Protein AF-A0A7G8XDL1-F1 (afdb_monomer)

Foldseek 3Di:
DDDDPPPPQFFDAAEEQEAPQAVSNVVSQLLLVLLPDHPRSHHYDHDFLQVQLVCQQVVVHFKYKDWADQPAPSQQVSCVRNVFKDWAAGDPSSQVSDVVVFVKHWDWAQQVSDPPRPGIGIFIWFFKFKKFFLAQQALQNLLVLLVCLAVVLVVQPQPLSVCSHLVAWCGLCPQFAAANNLCVNNVVVVDDDPHHHAHHNHDPVPHAAEFEEEFEAPSHSGQSRVQSSQVSCVVRPPSHHYDYDYDSAARGQLLCSQVVNHGMGIHGSGVNNCLQVCHDVRPVNHRRRMGTSTTRGMIIIIMMGGVVSVDRHSNVSD

Secondary structure (DSSP, 8-state):
---------S---EEE---TTSHHHHHHHHHHHHTT--TTSSEEE---HHHHHHHHHHTS-SEEEEEE-SS-HHHHHHHHHHS-EEEPPPPHHHHHHHHHHSS-EEEEE-GGGSTT-SS-EEEEEEEEEEEEETTT--HHHHHHHHHHHHHSGGG--SGGGGG--TTTTTTT-TTSPBPHHHHHHHHHTT----SPBPPP---GGG--SEEEEE---TTSSHHHHHHHHHHHHHHHSTT-EEEEE--S-HHHHHHHHHTTS-SEEEEEHHHHHHHHHT-GGGTT----SEEEEEEEEEEEEEEEEEGGG---SGGGG-

Mean predicted aligned error: 4.28 Å

Solvent-accessible surface area (backbone atoms only — not comparable to full-atom values): 16433 Å² total; per-residue (Å²): 135,81,82,78,77,78,78,87,80,64,38,86,51,27,32,26,28,22,23,94,44,18,57,34,30,57,52,38,50,55,54,39,41,57,62,71,43,57,97,63,42,43,42,81,35,61,36,42,47,36,59,34,34,53,27,41,64,75,64,71,21,54,36,36,42,42,67,32,41,80,72,41,70,36,60,53,50,39,32,72,72,61,72,41,59,39,79,45,51,54,52,71,70,36,46,55,50,45,43,74,75,51,82,39,40,82,40,72,47,58,29,85,64,43,94,80,46,90,55,65,34,41,32,41,29,46,30,30,26,36,33,32,14,20,63,66,45,19,51,69,56,34,20,53,52,38,44,45,46,45,78,47,18,87,76,38,85,46,80,52,31,78,45,20,34,80,92,38,32,66,50,61,41,82,93,36,36,27,28,56,14,16,48,51,45,42,44,75,73,70,46,88,78,85,56,54,68,45,78,66,73,26,47,76,93,70,57,71,45,78,44,36,30,31,18,13,29,78,37,39,52,42,28,60,43,43,40,45,50,28,52,50,42,51,73,71,41,89,72,46,40,52,46,62,41,76,40,49,14,30,53,42,24,49,51,33,26,55,72,70,76,32,37,30,19,36,25,45,30,60,63,53,43,28,24,56,70,26,35,81,100,15,58,94,54,52,28,83,44,54,16,41,43,34,25,40,35,68,27,31,55,46,34,41,34,40,60,90,74,67,70,76,40,75,73,66,70,113

Sequence (318 aa):
MVLVLSACGGGSENIAIGPAASETNNVAKLILQAYGLEDGDYKAYQEGFGDAADGVQDGNIDVSIGILGLPAASIESLQASAGDVKMLGLSDKAIEHIEKNSGYRRLTIPKETYDFLTEDIETVTAYAILMGSTDTIDEELGYEIAKSMIENASENTHAQAQQMTLENALRGAEGLLIHPGAKRYYEEQGLTVENEVAELTADATKRKKEFILGTGSQGGTYYPLGGEMANLWNKYIDGMNVTNTETGASVENLSTIRDGHMDLGMSVHVPALQALNGEAEFEGHEVKNAAFIGHIYPEVIQIVTREKTKIKSLGDLK

Structure (mmCIF, N/CA/C/O backbone):
data_AF-A0A7G8XDL1-F1
#
_entry.id   AF-A0A7G8XDL1-F1
#
loop_
_atom_site.group_PDB
_atom_site.id
_atom_site.type_symbol
_atom_site.label_atom_id
_atom_site.label_alt_id
_atom_site.label_comp_id
_atom_site.label_asym_id
_atom_site.label_entity_id
_atom_site.label_seq_id
_atom_site.pdbx_PDB_ins_code
_atom_site.Cartn_x
_atom_site.Cartn_y
_atom_site.Cartn_z
_atom_site.occupancy
_atom_site.B_iso_or_equiv
_atom_site.auth_seq_id
_atom_site.auth_comp_id
_atom_site.auth_asym_id
_atom_site.auth_atom_id
_atom_site.pdbx_PDB_model_num
ATOM 1 N N . MET A 1 1 ? -54.812 -8.023 20.198 1.00 41.31 1 MET A N 1
ATOM 2 C CA . MET A 1 1 ? -54.094 -7.020 19.390 1.00 41.31 1 MET A CA 1
ATOM 3 C C . MET A 1 1 ? -52.632 -7.150 19.769 1.00 41.31 1 MET A C 1
ATOM 5 O O . MET A 1 1 ? -52.236 -6.694 20.831 1.00 41.31 1 MET A O 1
ATOM 9 N N . VAL A 1 2 ? -51.910 -7.973 19.011 1.00 33.53 2 VAL A N 1
ATOM 10 C CA . VAL A 1 2 ? -50.512 -8.326 19.280 1.00 33.53 2 VAL A CA 1
ATOM 11 C C . VAL A 1 2 ? -49.655 -7.159 18.805 1.00 33.53 2 VAL A C 1
ATOM 13 O O . VAL A 1 2 ? -49.772 -6.753 17.650 1.00 33.53 2 VAL A O 1
ATOM 16 N N . LEU A 1 3 ? -48.855 -6.596 19.714 1.00 35.66 3 LEU A N 1
ATOM 17 C CA . LEU A 1 3 ? -47.781 -5.670 19.376 1.00 35.66 3 LEU A CA 1
ATOM 18 C C . LEU A 1 3 ? -46.804 -6.412 18.462 1.00 35.66 3 LEU A C 1
ATOM 20 O O . LEU A 1 3 ? -46.151 -7.363 18.890 1.00 35.66 3 LEU A O 1
ATOM 24 N N . VAL A 1 4 ? -46.713 -5.977 17.211 1.00 35.09 4 VAL A N 1
ATOM 25 C CA . VAL A 1 4 ? -45.588 -6.322 16.347 1.00 35.09 4 VAL A CA 1
ATOM 26 C C . VAL A 1 4 ? -44.433 -5.436 16.802 1.00 35.09 4 VAL A C 1
ATOM 28 O O . VAL A 1 4 ? -44.413 -4.238 16.530 1.00 35.09 4 VAL A O 1
ATOM 31 N N . LEU A 1 5 ? -43.513 -6.019 17.570 1.00 40.16 5 LEU A N 1
ATOM 32 C CA . LEU A 1 5 ? -42.163 -5.492 17.722 1.00 40.16 5 LEU A CA 1
ATOM 33 C C . LEU A 1 5 ? -41.515 -5.564 16.338 1.00 40.16 5 LEU A C 1
ATOM 35 O O . LEU A 1 5 ? -41.177 -6.648 15.867 1.00 40.16 5 LEU A O 1
ATOM 39 N N . SER A 1 6 ? -41.397 -4.416 15.670 1.00 41.38 6 SER A N 1
ATOM 40 C CA . SER A 1 6 ? -40.448 -4.262 14.571 1.00 41.38 6 SER A CA 1
ATOM 41 C C . SER A 1 6 ? -39.064 -4.591 15.114 1.00 41.38 6 SER A C 1
ATOM 43 O O . SER A 1 6 ? -38.555 -3.894 15.989 1.00 41.38 6 SER A O 1
ATOM 45 N N . ALA A 1 7 ? -38.477 -5.672 14.612 1.00 37.59 7 ALA A N 1
ATOM 46 C CA . ALA A 1 7 ? -37.055 -5.916 14.734 1.00 37.59 7 ALA A CA 1
ATOM 47 C C . ALA A 1 7 ? -36.324 -4.788 13.987 1.00 37.59 7 ALA A C 1
ATOM 49 O O . ALA A 1 7 ? -36.430 -4.683 12.766 1.00 37.59 7 ALA A O 1
ATOM 50 N N . CYS A 1 8 ? -35.628 -3.920 14.723 1.00 39.19 8 CYS A N 1
ATOM 51 C CA . CYS A 1 8 ? -34.583 -3.069 14.167 1.00 39.19 8 CYS A CA 1
ATOM 52 C C . CYS A 1 8 ? -33.378 -3.971 13.877 1.00 39.19 8 CYS A C 1
ATOM 54 O O . CYS A 1 8 ? -32.569 -4.213 14.764 1.00 39.19 8 CYS A O 1
ATOM 56 N N . GLY A 1 9 ? -33.321 -4.534 12.673 1.00 36.69 9 GLY A N 1
ATOM 57 C CA . GLY A 1 9 ? -32.103 -5.099 12.101 1.00 36.69 9 GLY A CA 1
ATOM 58 C C . GLY A 1 9 ? -31.567 -4.104 11.079 1.00 36.69 9 GLY A C 1
ATOM 59 O O . GLY A 1 9 ? -32.230 -3.850 10.076 1.00 36.69 9 GLY A O 1
ATOM 60 N N . GLY A 1 10 ? -30.434 -3.487 11.387 1.00 39.59 10 GLY A N 1
ATOM 61 C CA . GLY A 1 10 ? -29.725 -2.522 10.551 1.00 39.59 10 GLY A CA 1
ATOM 62 C C . GLY A 1 10 ? -28.716 -1.816 11.443 1.00 39.59 10 GLY A C 1
ATOM 63 O O . GLY A 1 10 ? -29.133 -1.015 12.282 1.00 39.59 10 GLY A O 1
ATOM 64 N N . GLY A 1 11 ? -27.438 -2.188 11.352 1.00 54.56 11 GLY A N 1
ATOM 65 C CA . GLY A 1 11 ? -26.441 -1.725 12.317 1.00 54.56 11 GLY A CA 1
ATOM 66 C C . GLY A 1 11 ? -26.263 -0.217 12.301 1.00 54.56 11 GLY A C 1
ATOM 67 O O . GLY A 1 11 ? -26.414 0.467 11.280 1.00 54.56 11 GLY A O 1
ATOM 68 N N . SER A 1 12 ? -26.031 0.313 13.495 1.00 74.88 12 SER A N 1
ATOM 69 C CA . SER A 1 12 ? -25.987 1.746 13.764 1.00 74.88 12 SER A CA 1
ATOM 70 C C . SER A 1 12 ? -24.655 2.375 13.388 1.00 74.88 12 SER A C 1
ATOM 72 O O . SER A 1 12 ? -24.623 3.581 13.129 1.00 74.88 12 SER A O 1
ATOM 74 N N . GLU A 1 13 ? -23.593 1.577 13.376 1.00 92.94 13 GLU A N 1
ATOM 75 C CA . GLU A 1 13 ? -22.214 2.030 13.427 1.00 92.94 13 GLU A CA 1
ATOM 76 C C . GLU A 1 13 ? -21.717 2.450 12.045 1.00 92.94 13 GLU A C 1
ATOM 78 O O . GLU A 1 13 ? -21.930 1.782 11.028 1.00 92.94 13 GLU A O 1
ATOM 83 N N . ASN A 1 14 ? -21.036 3.588 12.029 1.00 96.94 14 ASN A N 1
ATOM 84 C CA . ASN A 1 14 ? -20.381 4.148 10.864 1.00 96.94 14 ASN A CA 1
ATOM 85 C C . ASN A 1 14 ? -18.952 3.600 10.804 1.00 96.94 14 ASN A C 1
ATOM 87 O O . ASN A 1 14 ? -18.137 3.901 11.677 1.00 96.94 14 ASN A O 1
ATOM 91 N N . ILE A 1 15 ? -18.636 2.792 9.793 1.00 98.00 15 ILE A N 1
ATOM 92 C CA . ILE A 1 15 ? -17.335 2.124 9.679 1.00 98.00 15 ILE A CA 1
ATOM 93 C C . ILE A 1 15 ? -16.630 2.578 8.408 1.00 98.00 15 ILE A C 1
ATOM 95 O O . ILE A 1 15 ? -17.130 2.350 7.306 1.00 98.00 15 ILE A O 1
ATOM 99 N N . ALA A 1 16 ? -15.449 3.177 8.555 1.00 98.06 16 ALA A N 1
ATOM 100 C CA . ALA A 1 16 ? -14.555 3.416 7.432 1.00 98.06 16 ALA A CA 1
ATOM 101 C C . ALA A 1 16 ? -13.830 2.119 7.067 1.00 98.06 16 ALA A C 1
ATOM 103 O O . ALA A 1 16 ? -13.073 1.572 7.870 1.00 98.06 16 ALA A O 1
ATOM 104 N N . ILE A 1 17 ? -14.088 1.634 5.854 1.00 97.19 17 ILE A N 1
ATOM 105 C CA . ILE A 1 17 ? -13.540 0.380 5.321 1.00 97.19 17 ILE A CA 1
ATOM 106 C C . ILE A 1 17 ? -12.502 0.618 4.217 1.00 97.19 17 ILE A C 1
ATOM 108 O O . ILE A 1 17 ? -11.979 -0.332 3.658 1.00 97.19 17 ILE A O 1
ATOM 112 N N . GLY A 1 18 ? -12.193 1.874 3.894 1.00 95.56 18 GLY A N 1
ATOM 113 C CA . GLY A 1 18 ? -11.252 2.242 2.836 1.00 95.56 18 GLY A CA 1
ATOM 114 C C . GLY A 1 18 ? -11.886 2.382 1.440 1.00 95.56 18 GLY A C 1
ATOM 115 O O . GLY A 1 18 ? -13.027 1.950 1.227 1.00 95.56 18 GLY A O 1
ATOM 116 N N . PRO A 1 19 ? -11.164 2.985 0.472 1.00 94.06 19 PRO A N 1
ATOM 117 C CA . PRO A 1 19 ? -11.697 3.319 -0.854 1.00 94.06 19 PRO A CA 1
ATOM 118 C C . PRO A 1 19 ? -12.229 2.109 -1.637 1.00 94.06 19 PRO A C 1
ATOM 120 O O . PRO A 1 19 ? -11.732 0.998 -1.469 1.00 94.06 19 PRO A O 1
ATOM 123 N N . ALA A 1 20 ? -13.197 2.329 -2.535 1.00 88.38 20 ALA A N 1
ATOM 124 C CA . ALA A 1 20 ? -13.917 1.282 -3.280 1.00 88.38 20 ALA A CA 1
ATOM 125 C C . ALA A 1 20 ? -13.028 0.303 -4.077 1.00 88.38 20 ALA A C 1
ATOM 127 O O . ALA A 1 20 ? -13.415 -0.843 -4.264 1.00 88.38 20 ALA A O 1
ATOM 128 N N . ALA A 1 21 ? -11.851 0.747 -4.526 1.00 86.12 21 ALA A N 1
ATOM 129 C CA . ALA A 1 21 ? -10.876 -0.032 -5.293 1.00 86.12 21 ALA A CA 1
ATOM 130 C C . ALA A 1 21 ? -9.545 -0.135 -4.526 1.00 86.12 21 ALA A C 1
ATOM 132 O O . ALA A 1 21 ? -8.475 0.219 -5.027 1.00 86.12 21 ALA A O 1
ATOM 133 N N . SER A 1 22 ? -9.618 -0.580 -3.273 1.00 90.62 22 SER A N 1
ATOM 134 C CA . SER A 1 22 ? -8.462 -0.711 -2.389 1.00 90.62 22 SER A CA 1
ATOM 135 C C . SER A 1 22 ? -8.446 -2.069 -1.704 1.00 90.62 22 SER A C 1
ATOM 137 O O . SER A 1 22 ? -9.491 -2.642 -1.400 1.00 90.62 22 SER A O 1
ATOM 139 N N . GLU A 1 23 ? -7.248 -2.547 -1.376 1.00 92.56 23 GLU A N 1
ATOM 140 C CA . GLU A 1 23 ? -7.119 -3.763 -0.572 1.00 92.56 23 GLU A CA 1
ATOM 141 C C . GLU A 1 23 ? -7.653 -3.571 0.852 1.00 92.56 23 GLU A C 1
ATOM 143 O O . GLU A 1 23 ? -8.180 -4.510 1.440 1.00 92.56 23 GLU A O 1
ATOM 148 N N . THR A 1 24 ? -7.608 -2.342 1.383 1.00 94.44 24 THR A N 1
ATOM 149 C CA . THR A 1 24 ? -8.253 -1.989 2.655 1.00 94.44 24 THR A CA 1
ATOM 150 C C . THR A 1 24 ? -9.728 -2.388 2.661 1.00 94.44 24 THR A C 1
ATOM 152 O O . THR A 1 24 ? -10.190 -2.977 3.633 1.00 94.44 24 THR A O 1
ATOM 155 N N . ASN A 1 25 ? -10.449 -2.131 1.565 1.00 94.88 25 ASN A N 1
ATOM 156 C CA . ASN A 1 25 ? -11.867 -2.469 1.436 1.00 94.88 25 ASN A CA 1
ATOM 157 C C . ASN A 1 25 ? -12.104 -3.976 1.500 1.00 94.88 25 ASN A C 1
ATOM 159 O O . ASN A 1 25 ? -12.956 -4.442 2.261 1.00 94.88 25 ASN A O 1
ATOM 163 N N . ASN A 1 26 ? -11.301 -4.730 0.751 1.00 92.81 26 ASN A N 1
ATOM 164 C CA . ASN A 1 26 ? -11.385 -6.184 0.682 1.00 92.81 26 ASN A CA 1
ATOM 165 C C . ASN A 1 26 ? -11.107 -6.821 2.048 1.00 92.81 26 ASN A C 1
ATOM 167 O O . ASN A 1 26 ? -11.915 -7.604 2.557 1.00 92.81 26 ASN A O 1
ATOM 171 N N . VAL A 1 27 ? -9.996 -6.441 2.683 1.00 94.44 27 VAL A N 1
ATOM 172 C CA . VAL A 1 27 ? -9.597 -7.007 3.974 1.00 94.44 27 VAL A CA 1
ATOM 173 C C . VAL A 1 27 ? -10.506 -6.543 5.115 1.00 94.44 27 VAL A C 1
ATOM 175 O O . VAL A 1 27 ? -10.807 -7.339 6.002 1.00 94.44 27 VAL A O 1
ATOM 178 N N . ALA A 1 28 ? -11.021 -5.307 5.090 1.00 96.38 28 ALA A N 1
ATOM 179 C CA . ALA A 1 28 ? -11.981 -4.829 6.084 1.00 96.38 28 ALA A CA 1
ATOM 180 C C . ALA A 1 28 ? -13.271 -5.659 6.062 1.00 96.38 28 ALA A C 1
ATOM 182 O O . ALA A 1 28 ? -13.741 -6.078 7.119 1.00 96.38 28 ALA A O 1
ATOM 183 N N . LYS A 1 29 ? -13.803 -5.972 4.874 1.00 94.88 29 LYS A N 1
ATOM 184 C CA . LYS A 1 29 ? -14.964 -6.865 4.732 1.00 94.88 29 LYS A CA 1
ATOM 185 C C . LYS A 1 29 ? -14.669 -8.268 5.256 1.00 94.88 29 LYS A C 1
ATOM 187 O O . LYS A 1 29 ? -15.471 -8.802 6.016 1.00 94.88 29 LYS A O 1
ATOM 192 N N . LEU A 1 30 ? -13.509 -8.844 4.927 1.00 94.62 30 LEU A N 1
ATOM 193 C CA . LEU A 1 30 ? -13.101 -10.160 5.439 1.00 94.62 30 LEU A CA 1
ATOM 194 C C . LEU A 1 30 ? -12.988 -10.173 6.974 1.00 94.62 30 LEU A C 1
ATOM 196 O O . LEU A 1 30 ? -13.434 -11.116 7.631 1.00 94.62 30 LEU A O 1
ATOM 200 N N . ILE A 1 31 ? -12.426 -9.112 7.560 1.00 96.75 31 ILE A N 1
ATOM 201 C CA . ILE A 1 31 ? -12.341 -8.934 9.012 1.00 96.75 31 ILE A CA 1
ATOM 202 C C . ILE A 1 31 ? -13.747 -8.874 9.619 1.00 96.75 31 ILE A C 1
ATOM 204 O O . ILE A 1 31 ? -14.038 -9.622 10.550 1.00 96.75 31 ILE A O 1
ATOM 208 N N . LEU A 1 32 ? -14.636 -8.031 9.094 1.00 96.25 32 LEU A N 1
ATOM 209 C CA . LEU A 1 32 ? -16.003 -7.874 9.604 1.00 96.25 32 LEU A CA 1
ATOM 210 C C . LEU A 1 32 ? -16.810 -9.181 9.481 1.00 96.25 32 LEU A C 1
ATOM 212 O O . LEU A 1 32 ? -17.462 -9.596 10.444 1.00 96.25 32 LEU A O 1
ATOM 216 N N . GLN A 1 33 ? -16.660 -9.911 8.373 1.00 94.25 33 GLN A N 1
ATOM 217 C CA . GLN A 1 33 ? -17.238 -11.247 8.181 1.00 94.25 33 GLN A CA 1
ATOM 218 C C . GLN A 1 33 ? -16.727 -12.265 9.206 1.00 94.25 33 GLN A C 1
ATOM 220 O O . GLN A 1 33 ? -17.506 -13.082 9.703 1.00 94.25 33 GLN A O 1
ATOM 225 N N . ALA A 1 34 ? -15.453 -12.199 9.606 1.00 94.88 34 ALA A N 1
ATOM 226 C CA . ALA A 1 34 ? -14.912 -13.057 10.664 1.00 94.88 34 ALA A CA 1
ATOM 227 C C . ALA A 1 34 ? -15.585 -12.805 12.030 1.00 94.88 34 ALA A C 1
ATOM 229 O O . ALA A 1 34 ? -15.691 -13.717 12.860 1.00 94.88 34 ALA A O 1
ATOM 230 N N . TYR A 1 35 ? -16.100 -11.590 12.241 1.00 95.31 35 TYR A N 1
ATOM 231 C CA . TYR A 1 35 ? -16.951 -11.232 13.376 1.00 95.31 35 TYR A CA 1
ATOM 232 C C . TYR A 1 35 ? -18.438 -11.476 13.119 1.00 95.31 35 TYR A C 1
ATOM 234 O O . TYR A 1 35 ? -19.222 -11.390 14.060 1.00 95.31 35 TYR A O 1
ATOM 242 N N . GLY A 1 36 ? -18.817 -11.911 11.916 1.00 93.38 36 GLY A N 1
ATOM 243 C CA . GLY A 1 36 ? -20.169 -12.255 11.486 1.00 93.38 36 GLY A CA 1
ATOM 244 C C . GLY A 1 36 ? -21.039 -11.043 11.179 1.00 93.38 36 GLY A C 1
ATOM 245 O O . GLY A 1 36 ? -22.210 -11.072 11.545 1.00 93.38 36 GLY A O 1
ATOM 246 N N . LEU A 1 37 ? -20.434 -10.006 10.602 1.00 93.81 37 LEU A N 1
ATOM 247 C CA . LEU A 1 37 ? -21.095 -8.842 10.019 1.00 93.81 37 LEU A CA 1
ATOM 248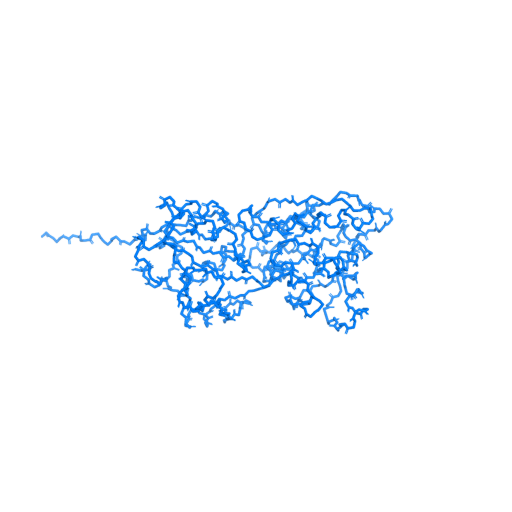 C C . LEU A 1 37 ? -20.971 -8.936 8.498 1.00 93.81 37 LEU A C 1
ATOM 250 O O . LEU A 1 37 ? -19.883 -9.200 7.981 1.00 93.81 37 LEU A O 1
ATOM 254 N N . GLU A 1 38 ? -22.073 -8.721 7.796 1.00 91.38 38 GLU A N 1
ATOM 255 C CA . GLU A 1 38 ? -22.141 -8.698 6.337 1.00 91.38 38 GLU A CA 1
ATOM 256 C C . GLU A 1 38 ? -22.443 -7.281 5.821 1.00 91.38 38 GLU A C 1
ATOM 258 O O . GLU A 1 38 ? -22.743 -6.355 6.582 1.00 91.38 38 GLU A O 1
ATOM 263 N N . ASP A 1 39 ? -22.363 -7.095 4.503 1.00 88.06 39 ASP A N 1
ATOM 264 C CA . ASP A 1 39 ? -22.762 -5.837 3.874 1.00 88.06 39 ASP A CA 1
ATOM 265 C C . ASP A 1 39 ? -24.233 -5.525 4.212 1.00 88.06 39 ASP A C 1
ATOM 267 O O . ASP A 1 39 ? -25.141 -6.312 3.943 1.00 88.06 39 ASP A O 1
ATOM 271 N N . GLY A 1 40 ? -24.472 -4.347 4.793 1.00 89.75 40 GLY A N 1
ATOM 272 C CA . GLY A 1 40 ? -25.791 -3.918 5.275 1.00 89.75 40 GLY A CA 1
ATOM 273 C C . GLY A 1 40 ? -25.988 -4.047 6.788 1.00 89.75 40 GLY A C 1
ATOM 274 O O . GLY A 1 40 ? -26.883 -3.391 7.326 1.00 89.75 40 GLY A O 1
ATOM 275 N N . ASP A 1 41 ? -25.119 -4.785 7.487 1.00 92.69 41 ASP A N 1
ATOM 276 C CA . ASP A 1 41 ? -25.098 -4.829 8.955 1.00 92.69 41 ASP A CA 1
ATOM 277 C C . ASP A 1 41 ? -24.413 -3.605 9.576 1.00 92.69 41 ASP A C 1
ATOM 279 O O . ASP A 1 41 ? -24.404 -3.473 10.788 1.00 92.69 41 ASP A O 1
ATOM 283 N N . TYR A 1 42 ? -23.844 -2.703 8.777 1.00 94.19 42 TYR A N 1
ATOM 284 C CA . TYR A 1 42 ? -23.205 -1.460 9.217 1.00 94.19 42 TYR A CA 1
ATOM 285 C C . TYR A 1 42 ? -23.280 -0.404 8.107 1.00 94.19 42 TYR A C 1
ATOM 287 O O . TYR A 1 42 ? -23.556 -0.712 6.942 1.00 94.19 42 TYR A O 1
ATOM 295 N N . LYS A 1 43 ? -23.011 0.862 8.444 1.00 96.00 43 LYS A N 1
ATOM 296 C CA . LYS A 1 43 ? -22.892 1.937 7.450 1.00 96.00 43 LYS A CA 1
ATOM 297 C C . LYS A 1 43 ? -21.449 2.032 6.980 1.00 96.00 43 LYS A C 1
ATOM 299 O O . LYS A 1 43 ? -20.585 2.514 7.709 1.00 96.00 43 LYS A O 1
ATOM 304 N N . ALA A 1 44 ? -21.195 1.561 5.766 1.00 96.44 44 ALA A N 1
ATOM 305 C CA . ALA A 1 44 ? -19.871 1.589 5.163 1.00 96.44 44 ALA A CA 1
ATOM 306 C C . ALA A 1 44 ? -19.507 2.990 4.644 1.00 96.44 44 ALA A C 1
ATOM 308 O O . ALA A 1 44 ? -20.254 3.583 3.866 1.00 96.44 44 ALA A O 1
ATOM 309 N N . TYR A 1 45 ? -18.324 3.468 5.025 1.00 97.19 45 TYR A N 1
ATOM 310 C CA . TYR A 1 45 ? -17.681 4.678 4.519 1.00 97.19 45 TYR A CA 1
ATOM 311 C C . TYR A 1 45 ? -16.422 4.278 3.743 1.00 97.19 45 TYR A C 1
ATOM 313 O O . TYR A 1 45 ? -15.574 3.540 4.250 1.00 97.19 45 TYR A O 1
ATOM 321 N N . GLN A 1 46 ? -16.309 4.730 2.496 1.00 96.12 46 GLN A N 1
ATOM 322 C CA . GLN A 1 46 ? -15.230 4.346 1.580 1.00 96.12 46 GLN A CA 1
ATOM 323 C C . GLN A 1 46 ? -14.228 5.488 1.420 1.00 96.12 46 GLN A C 1
ATOM 325 O O . GLN A 1 46 ? -14.054 6.036 0.336 1.00 96.12 46 GLN A O 1
ATOM 330 N N . GLU A 1 47 ? -13.609 5.856 2.534 1.00 93.44 47 GLU A N 1
ATOM 331 C CA . GLU A 1 47 ? -12.780 7.055 2.655 1.00 93.44 47 GLU A CA 1
ATOM 332 C C . GLU A 1 47 ? -11.286 6.723 2.609 1.00 93.44 47 GLU A C 1
ATOM 334 O O . GLU A 1 47 ? -10.866 5.623 2.985 1.00 93.44 47 GLU A O 1
ATOM 339 N N . GLY A 1 48 ? -10.469 7.692 2.190 1.00 94.56 48 GLY A N 1
ATOM 340 C CA . GLY A 1 48 ? -9.021 7.644 2.389 1.00 94.56 48 GLY A CA 1
ATOM 341 C C . GLY A 1 48 ? -8.652 7.743 3.874 1.00 94.56 48 GLY A C 1
ATOM 342 O O . GLY A 1 48 ? -9.462 8.131 4.712 1.00 94.56 48 GLY A O 1
ATOM 343 N N . PHE A 1 49 ? -7.410 7.415 4.230 1.00 94.94 49 PHE A N 1
ATOM 344 C CA . PHE A 1 49 ? -7.013 7.325 5.644 1.00 94.94 49 PHE A CA 1
ATOM 345 C C . PHE A 1 49 ? -7.085 8.661 6.398 1.00 94.94 49 PHE A C 1
ATOM 347 O O . PHE A 1 49 ? -7.372 8.664 7.592 1.00 9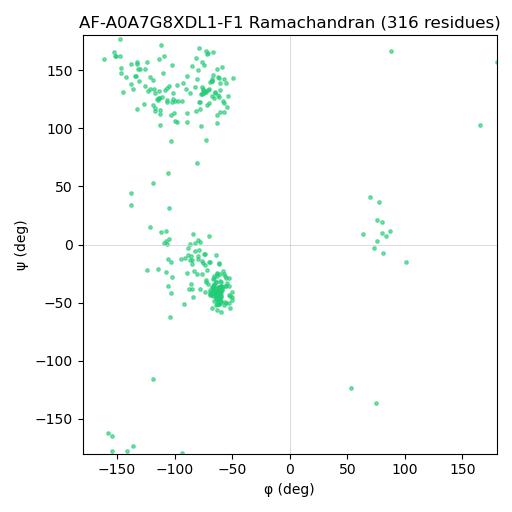4.94 49 PHE A O 1
ATOM 354 N N . GLY A 1 50 ? -6.838 9.781 5.709 1.00 93.88 50 GLY A N 1
ATOM 355 C CA . GLY A 1 50 ? -6.970 11.125 6.284 1.00 93.88 50 GLY A CA 1
ATOM 356 C C . GLY A 1 50 ? -8.426 11.460 6.598 1.00 93.88 50 GLY A C 1
ATOM 357 O O . GLY A 1 50 ? -8.761 11.701 7.753 1.00 93.88 50 GLY A O 1
ATOM 358 N N . ASP A 1 51 ? -9.301 11.351 5.597 1.00 96.31 51 ASP A N 1
ATOM 359 C CA . ASP A 1 51 ? -10.739 11.605 5.745 1.00 96.31 51 ASP A CA 1
ATOM 360 C C . ASP A 1 51 ? -11.391 10.659 6.769 1.00 96.31 51 ASP A C 1
ATOM 362 O O . ASP A 1 51 ? -12.244 11.066 7.560 1.00 96.31 51 ASP A O 1
ATOM 366 N N . ALA A 1 52 ? -10.951 9.396 6.820 1.00 97.50 52 ALA A N 1
ATOM 367 C CA . ALA A 1 52 ? -11.400 8.442 7.828 1.00 97.50 52 ALA A CA 1
ATOM 368 C C . ALA A 1 52 ? -10.974 8.856 9.247 1.00 97.50 52 ALA A C 1
ATOM 370 O O . ALA A 1 52 ? -11.770 8.747 10.181 1.00 97.50 52 ALA A O 1
ATOM 371 N N . ALA A 1 53 ? -9.738 9.338 9.422 1.00 97.12 53 ALA A N 1
ATOM 372 C CA . ALA A 1 53 ? -9.262 9.856 10.702 1.00 97.12 53 ALA A CA 1
ATOM 373 C C . ALA A 1 53 ? -10.055 11.104 11.124 1.00 97.12 53 ALA A C 1
ATOM 375 O O . ALA A 1 53 ? -10.536 11.156 12.256 1.00 97.12 53 ALA A O 1
ATOM 376 N N . ASP A 1 54 ? -10.293 12.050 10.215 1.00 97.25 54 ASP A N 1
ATOM 377 C CA . ASP A 1 54 ? -11.117 13.235 10.482 1.00 97.25 54 ASP A CA 1
ATOM 378 C C . ASP A 1 54 ? -12.557 12.848 10.855 1.00 97.25 54 ASP A C 1
ATOM 380 O O . ASP A 1 54 ? -13.121 13.344 11.833 1.00 97.25 54 ASP A O 1
ATOM 384 N N . GLY A 1 55 ? -13.142 11.871 10.158 1.00 98.00 55 GLY A N 1
ATOM 385 C CA . GLY A 1 55 ? -14.459 11.339 10.494 1.00 98.00 55 GLY A CA 1
ATO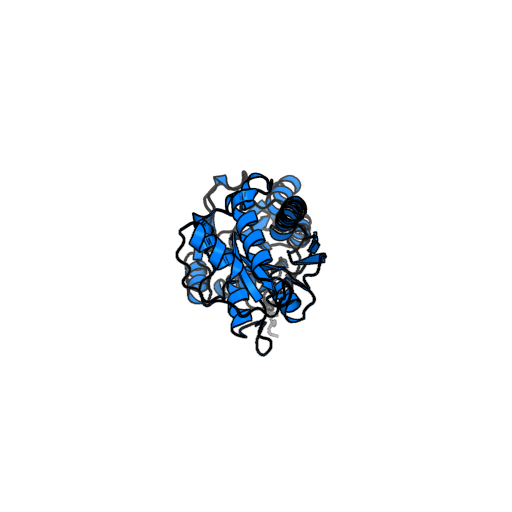M 386 C C . GLY A 1 55 ? -14.518 10.709 11.889 1.00 98.00 55 GLY A C 1
ATOM 387 O O . GLY A 1 55 ? -15.498 10.916 12.613 1.00 98.00 55 GLY A O 1
ATOM 388 N N . VAL A 1 56 ? -13.473 9.980 12.302 1.00 98.00 56 VAL A N 1
ATOM 389 C CA . VAL A 1 56 ? -13.363 9.427 13.664 1.00 98.00 56 VAL A CA 1
ATOM 390 C C . VAL A 1 56 ? -13.215 10.544 14.694 1.00 98.00 56 VAL A C 1
ATOM 392 O O . VAL A 1 56 ? -13.886 10.532 15.734 1.00 98.00 56 VAL A O 1
ATOM 395 N N . GLN A 1 57 ? -12.377 11.541 14.407 1.00 97.56 57 GLN A N 1
ATOM 396 C CA . GLN A 1 57 ? -12.196 12.717 15.252 1.00 97.56 57 GLN A CA 1
ATOM 397 C C . GLN A 1 57 ? -13.539 13.409 15.507 1.00 97.56 57 GLN A C 1
ATOM 399 O O . GLN A 1 57 ? -13.918 13.619 16.665 1.00 97.56 57 GLN A O 1
ATOM 404 N N . ASP A 1 58 ? -14.300 13.672 14.450 1.00 96.69 58 ASP A N 1
ATOM 405 C CA . ASP A 1 58 ? -15.563 14.404 14.515 1.00 96.69 58 ASP A CA 1
ATOM 406 C C . ASP A 1 58 ? -16.715 13.555 15.080 1.00 96.69 58 ASP A C 1
ATOM 408 O O . ASP A 1 58 ? -17.716 14.086 15.564 1.00 96.69 58 ASP A O 1
ATOM 412 N N . GLY A 1 59 ? -16.551 12.229 15.129 1.00 95.38 59 GLY A N 1
ATOM 413 C CA . GLY A 1 59 ? -17.582 11.285 15.568 1.00 95.38 59 GLY A CA 1
ATOM 414 C C . GLY A 1 59 ? -18.623 10.967 14.494 1.00 95.38 59 GLY A C 1
ATOM 415 O O . GLY A 1 59 ? -19.713 10.512 14.829 1.00 95.38 59 GLY A O 1
ATOM 416 N N . ASN A 1 60 ? -18.294 11.218 13.226 1.00 96.81 60 ASN A N 1
ATOM 417 C CA . ASN A 1 60 ? -19.076 10.771 12.074 1.00 96.81 60 ASN A CA 1
ATOM 418 C C . ASN A 1 60 ? -18.740 9.323 11.689 1.00 96.81 60 ASN A C 1
ATOM 420 O O . ASN A 1 60 ? -19.565 8.657 11.074 1.00 96.81 60 ASN A O 1
ATOM 424 N N . ILE A 1 61 ? -17.550 8.844 12.061 1.00 98.25 61 ILE A N 1
ATOM 425 C CA . ILE A 1 61 ? -17.105 7.456 11.928 1.00 98.25 61 ILE A CA 1
ATOM 426 C C . ILE A 1 61 ? -16.843 6.902 13.334 1.00 98.25 61 ILE A C 1
ATOM 428 O O . ILE A 1 61 ? -16.156 7.523 14.144 1.00 98.25 61 ILE A O 1
ATOM 432 N N . ASP A 1 62 ? -17.402 5.733 13.632 1.00 98.00 62 ASP A N 1
ATOM 433 C CA . ASP A 1 62 ? -17.247 5.049 14.916 1.00 98.00 62 ASP A CA 1
ATOM 434 C C . ASP A 1 62 ? -15.997 4.163 14.932 1.00 98.00 62 ASP A C 1
ATOM 436 O O . ASP A 1 62 ? -15.296 4.093 15.945 1.00 98.00 62 ASP A O 1
ATOM 440 N N . VAL A 1 63 ? -15.698 3.501 13.811 1.00 98.38 63 VAL A N 1
ATOM 441 C CA . VAL A 1 63 ? -14.532 2.622 13.643 1.00 98.38 63 VAL A CA 1
ATOM 442 C C . VAL A 1 63 ? -13.876 2.890 12.293 1.00 98.38 63 VAL A C 1
ATOM 444 O O . VAL A 1 63 ? -14.554 2.940 11.272 1.00 98.38 63 VAL A O 1
ATOM 447 N N . SER A 1 64 ? -12.553 3.015 12.275 1.00 98.31 64 SER A N 1
ATOM 448 C CA . SER A 1 64 ? -11.759 3.040 11.047 1.00 98.31 64 SER A CA 1
ATOM 449 C C . SER A 1 64 ? -10.870 1.805 10.981 1.00 98.31 64 SER A C 1
ATOM 451 O O . SER A 1 64 ? -10.142 1.516 11.932 1.00 98.31 64 SER A O 1
ATOM 453 N N . ILE A 1 65 ? -10.960 1.062 9.879 1.00 98.25 65 ILE A N 1
ATOM 454 C CA . ILE A 1 65 ? -10.104 -0.086 9.574 1.00 98.25 65 ILE A CA 1
ATOM 455 C C . ILE A 1 65 ? -9.135 0.347 8.481 1.00 98.25 65 ILE A C 1
ATOM 457 O O . ILE A 1 65 ? -9.559 0.781 7.411 1.00 98.25 65 ILE A O 1
ATOM 461 N N . GLY A 1 66 ? -7.835 0.203 8.734 1.00 95.62 66 GLY A N 1
ATOM 462 C CA . GLY A 1 66 ? -6.816 0.558 7.762 1.00 95.62 66 GLY A CA 1
ATOM 463 C C . GLY A 1 66 ? -5.670 -0.430 7.656 1.00 95.62 66 GLY A C 1
ATOM 464 O O . GLY A 1 66 ? -5.375 -1.151 8.602 1.00 95.62 66 GLY A O 1
ATOM 465 N N . ILE A 1 67 ? -5.017 -0.437 6.495 1.00 95.19 67 ILE A N 1
ATOM 466 C CA . ILE A 1 67 ? -3.766 -1.149 6.239 1.00 95.19 67 ILE A CA 1
ATOM 467 C C . ILE A 1 67 ? -2.658 -0.117 6.017 1.00 95.19 67 ILE A C 1
ATOM 469 O O . ILE A 1 67 ? -2.717 0.685 5.089 1.00 95.19 67 ILE A O 1
ATOM 473 N N . LEU A 1 68 ? -1.708 -0.054 6.946 1.00 95.31 68 LEU A N 1
ATOM 474 C CA . LEU A 1 68 ? -0.780 1.071 7.081 1.00 95.31 68 LEU A CA 1
ATOM 475 C C . LEU A 1 68 ? 0.584 0.589 7.589 1.00 95.31 68 LEU A C 1
ATOM 477 O O . LEU A 1 68 ? 0.699 -0.488 8.177 1.00 95.31 68 LEU A O 1
ATOM 481 N N . GLY A 1 69 ? 1.616 1.413 7.412 1.00 96.69 69 GLY A N 1
ATOM 482 C CA . GLY A 1 69 ? 2.908 1.226 8.072 1.00 96.69 69 GLY A CA 1
ATOM 483 C C . GLY A 1 69 ? 2.847 1.509 9.577 1.00 96.69 69 GLY A C 1
ATOM 484 O O . GLY A 1 69 ? 1.897 2.121 10.070 1.00 96.69 69 GLY A O 1
ATOM 485 N N . LEU A 1 70 ? 3.878 1.074 10.306 1.00 95.94 70 LEU A N 1
ATOM 486 C CA . LEU A 1 70 ? 4.011 1.303 11.749 1.00 95.94 70 LEU A CA 1
ATOM 487 C C . LEU A 1 70 ? 5.213 2.209 12.079 1.00 95.94 70 LEU A C 1
ATOM 489 O O . LEU A 1 70 ? 6.339 1.848 11.721 1.00 95.94 70 LEU A O 1
ATOM 493 N N . PRO A 1 71 ? 5.025 3.335 12.791 1.00 95.81 71 PRO A N 1
ATOM 494 C CA . PRO A 1 71 ? 3.744 3.979 13.100 1.00 95.81 71 PRO A CA 1
ATOM 495 C C . PRO A 1 71 ? 3.120 4.644 11.855 1.00 95.81 71 PRO A C 1
ATOM 497 O O . PRO A 1 71 ? 3.792 4.879 10.846 1.00 95.81 71 PRO A O 1
ATOM 500 N N . ALA A 1 72 ? 1.827 4.958 11.938 1.00 95.75 72 ALA A N 1
ATOM 501 C CA . ALA A 1 72 ? 1.065 5.688 10.933 1.00 95.75 72 ALA A CA 1
ATOM 502 C C . ALA A 1 72 ? 0.772 7.120 11.404 1.00 95.75 72 ALA A C 1
ATOM 504 O O . ALA A 1 72 ? 0.100 7.328 12.417 1.00 95.75 72 ALA A O 1
ATOM 505 N N . ALA A 1 73 ? 1.196 8.107 10.611 1.00 93.81 73 ALA A N 1
ATOM 506 C CA . ALA A 1 73 ? 1.047 9.528 10.938 1.00 93.81 73 ALA A CA 1
ATOM 507 C C . ALA A 1 73 ? -0.417 9.973 11.130 1.00 93.81 73 ALA A C 1
ATOM 509 O O . ALA A 1 73 ? -0.698 10.850 11.947 1.00 93.81 73 ALA A O 1
ATOM 510 N N . SER A 1 74 ? -1.369 9.371 10.406 1.00 95.44 74 SER A N 1
ATOM 511 C CA . SER A 1 74 ? -2.804 9.654 10.564 1.00 95.44 74 SER A CA 1
ATOM 512 C C . SER A 1 74 ? -3.356 9.198 11.916 1.00 95.44 74 SER A C 1
ATOM 514 O O . SER A 1 74 ? -4.170 9.905 12.505 1.00 95.44 74 SER A O 1
ATOM 516 N N . ILE A 1 75 ? -2.875 8.075 12.460 1.00 97.62 75 ILE A N 1
ATOM 517 C CA . ILE A 1 75 ? -3.274 7.590 13.791 1.00 97.62 75 ILE A CA 1
ATOM 518 C C . ILE A 1 75 ? -2.638 8.450 14.889 1.00 97.62 75 ILE A C 1
ATOM 520 O O . ILE A 1 75 ? -3.319 8.816 15.847 1.00 97.62 75 ILE A O 1
ATOM 524 N N . GLU A 1 76 ? -1.369 8.835 14.734 1.00 96.56 76 GLU A N 1
ATOM 525 C CA . GLU A 1 76 ? -0.701 9.763 15.658 1.00 96.56 76 GLU A CA 1
ATOM 526 C C . GLU A 1 76 ? -1.404 11.125 15.693 1.00 96.56 76 GLU A C 1
ATOM 528 O O . GLU A 1 76 ? -1.674 11.658 16.769 1.00 96.56 76 GLU A O 1
ATOM 533 N N . SER A 1 77 ? -1.759 11.661 14.522 1.00 96.00 77 SER A N 1
ATOM 534 C CA . SER A 1 77 ? -2.478 12.934 14.400 1.00 96.00 77 SER A CA 1
ATOM 535 C C . SER A 1 77 ? -3.870 12.849 15.018 1.00 96.00 77 SER A C 1
ATOM 537 O O . SER A 1 77 ? -4.267 13.741 15.769 1.00 96.00 77 SER A O 1
ATOM 539 N N . LEU A 1 78 ? -4.592 11.751 14.773 1.00 97.88 78 LEU A N 1
ATOM 540 C CA . LEU A 1 78 ? -5.885 11.507 15.400 1.00 97.88 78 LEU A CA 1
ATOM 541 C C . LEU A 1 78 ? -5.757 11.466 16.928 1.00 97.88 78 LEU A C 1
ATOM 543 O O . LEU A 1 78 ? -6.552 12.105 17.615 1.00 97.88 78 LEU A O 1
ATOM 547 N N . GLN A 1 79 ? -4.759 10.764 17.475 1.00 98.12 79 GLN A N 1
ATOM 548 C CA . GLN A 1 79 ? -4.547 10.715 18.923 1.00 98.12 79 GLN A CA 1
ATOM 549 C C . GLN A 1 79 ? -4.155 12.079 19.492 1.00 98.12 79 GLN A C 1
ATOM 551 O O . GLN A 1 79 ? -4.662 12.463 20.547 1.00 98.12 79 GLN A O 1
ATOM 556 N N . ALA A 1 80 ? -3.301 12.832 18.801 1.00 97.62 80 ALA A N 1
ATOM 557 C CA . ALA A 1 80 ? -2.908 14.172 19.221 1.00 97.62 80 ALA A CA 1
ATOM 558 C C . ALA A 1 80 ? -4.109 15.133 19.291 1.00 97.62 80 ALA A C 1
ATOM 560 O O . ALA A 1 80 ? -4.178 15.962 20.201 1.00 97.62 80 ALA A O 1
ATOM 561 N N . SER A 1 81 ? -5.064 15.004 18.366 1.00 97.00 81 SER A N 1
ATOM 562 C CA . SER A 1 81 ? -6.254 15.858 18.294 1.00 97.00 81 SER A CA 1
ATOM 563 C C . SER A 1 81 ? -7.398 15.401 19.203 1.00 97.00 81 SER A C 1
ATOM 565 O O . SER A 1 81 ? -8.032 16.222 19.869 1.00 97.00 81 SER A O 1
ATOM 567 N N . ALA A 1 82 ? -7.705 14.101 19.220 1.00 97.12 82 ALA A N 1
ATOM 568 C CA . ALA A 1 82 ? -8.853 13.545 19.934 1.00 97.12 82 ALA A CA 1
ATOM 569 C C . ALA A 1 82 ? -8.549 13.235 21.409 1.00 97.12 82 ALA A C 1
ATOM 571 O O . ALA A 1 82 ? -9.431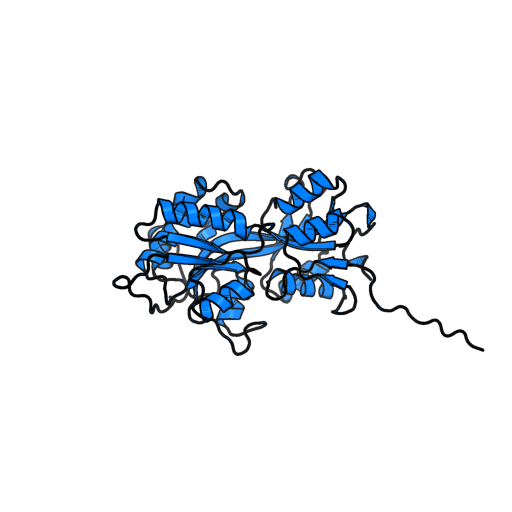 13.391 22.256 1.00 97.12 82 ALA A O 1
ATOM 572 N N . GLY A 1 83 ? -7.316 12.814 21.710 1.00 97.75 83 GLY A N 1
ATOM 573 C CA . GLY A 1 83 ? -6.829 12.486 23.053 1.00 97.75 83 GLY A CA 1
ATOM 574 C C . GLY A 1 83 ? -7.358 11.179 23.654 1.00 97.75 83 GLY A C 1
ATOM 575 O O . GLY A 1 83 ? -6.947 10.822 24.755 1.00 97.75 83 GLY A O 1
ATOM 576 N N . ASP A 1 84 ? -8.254 10.476 22.962 1.00 97.62 84 ASP A N 1
ATOM 577 C CA . ASP A 1 84 ? -8.961 9.285 23.445 1.00 97.62 84 ASP A CA 1
ATOM 578 C C . ASP A 1 84 ? -9.063 8.183 22.372 1.00 97.62 84 ASP A C 1
ATOM 580 O O . ASP A 1 84 ? -10.069 7.475 22.292 1.00 97.62 84 ASP A O 1
ATOM 584 N N . VAL A 1 85 ? -8.055 8.043 21.505 1.00 98.31 85 VAL A N 1
ATOM 585 C CA . VAL A 1 85 ? -8.001 6.958 20.516 1.00 98.31 85 VAL A CA 1
ATOM 586 C C . VAL A 1 85 ? -7.776 5.627 21.211 1.00 98.31 85 VAL A C 1
ATOM 588 O O . VAL A 1 85 ? -6.956 5.492 22.117 1.00 98.31 85 VAL A O 1
ATOM 591 N N . LYS A 1 86 ? -8.480 4.609 20.724 1.00 98.00 86 LYS A N 1
ATOM 592 C CA . LYS A 1 86 ? -8.271 3.217 21.089 1.00 98.00 86 LYS A CA 1
ATOM 593 C C . LYS A 1 86 ? -7.980 2.396 19.842 1.00 98.00 86 LYS A C 1
ATOM 595 O O . LYS A 1 86 ? -8.739 2.460 18.877 1.00 98.00 86 LYS A O 1
ATOM 600 N N . MET A 1 87 ? -6.935 1.574 19.902 1.00 98.50 87 MET A N 1
ATOM 601 C CA . MET A 1 87 ? -6.683 0.543 18.900 1.00 98.50 87 MET A CA 1
ATOM 602 C C . MET A 1 87 ? -7.373 -0.764 19.303 1.00 98.50 87 MET A C 1
ATOM 604 O O . MET A 1 87 ? -7.322 -1.174 20.464 1.00 98.50 87 MET A O 1
ATOM 608 N N . LEU A 1 88 ? -8.055 -1.397 18.354 1.00 98.50 88 LEU A N 1
ATOM 609 C CA . LEU A 1 88 ? -8.752 -2.664 18.536 1.00 98.50 88 LEU A CA 1
ATOM 610 C C . LEU A 1 88 ? -7.908 -3.797 17.947 1.00 98.50 88 LEU A C 1
ATOM 612 O O . LEU A 1 88 ? -7.550 -3.759 16.773 1.00 98.50 88 LEU A O 1
ATOM 616 N N . GLY A 1 89 ? -7.623 -4.812 18.761 1.00 98.19 89 GLY A N 1
ATOM 617 C CA . GLY A 1 89 ? -7.009 -6.054 18.298 1.00 98.19 89 GLY A CA 1
ATOM 618 C C . GLY A 1 89 ? -8.016 -7.024 17.689 1.00 98.19 89 GLY A C 1
ATOM 619 O O . GLY A 1 89 ? -9.225 -6.956 17.942 1.00 98.19 89 GLY A O 1
ATOM 620 N N . LEU A 1 90 ? -7.493 -7.963 16.910 1.00 98.50 90 LEU A N 1
ATOM 621 C CA . LEU A 1 90 ? -8.231 -9.093 16.371 1.00 98.50 90 LEU A CA 1
ATOM 622 C C . LEU A 1 90 ? -8.174 -10.277 17.343 1.00 98.50 90 LEU A C 1
ATOM 624 O O . LEU A 1 90 ? -7.181 -10.523 18.020 1.00 98.50 90 LEU A O 1
ATOM 628 N N . SER A 1 91 ? -9.264 -11.039 17.404 1.00 97.81 91 SER A N 1
ATOM 629 C CA . SER A 1 91 ? -9.302 -12.300 18.150 1.00 97.81 91 SER A CA 1
ATOM 630 C C . SER A 1 91 ? -8.546 -13.400 17.403 1.00 97.81 91 SER A C 1
ATOM 632 O O . SER A 1 91 ? -8.528 -13.394 16.172 1.00 97.81 91 SER A O 1
ATOM 634 N N . ASP A 1 92 ? -8.032 -14.404 18.121 1.00 97.56 92 ASP A N 1
ATOM 635 C CA . ASP A 1 92 ? -7.377 -15.574 17.512 1.00 97.56 92 ASP A CA 1
ATOM 636 C C . ASP A 1 92 ? -8.225 -16.210 16.408 1.00 97.56 92 ASP A C 1
ATOM 638 O O . ASP A 1 92 ? -7.736 -16.471 15.314 1.00 97.56 92 ASP A O 1
ATOM 642 N N . LYS A 1 93 ? -9.527 -16.381 16.666 1.00 96.06 93 LYS A N 1
ATOM 643 C CA . LYS A 1 93 ? -10.472 -16.944 15.698 1.00 96.06 93 LYS A CA 1
ATOM 644 C C . LYS A 1 93 ? -10.585 -16.090 14.431 1.00 96.06 93 LYS A C 1
ATOM 646 O O . LYS A 1 93 ? -10.724 -16.639 13.340 1.00 96.06 93 LYS A O 1
ATOM 651 N N . ALA A 1 94 ? -10.575 -14.763 14.572 1.00 96.62 94 ALA A N 1
ATOM 652 C CA . ALA A 1 94 ? -10.625 -13.862 13.426 1.00 96.62 94 ALA A CA 1
ATOM 653 C C . ALA A 1 94 ? -9.324 -13.936 12.620 1.00 96.62 94 ALA A C 1
ATOM 655 O O . ALA A 1 94 ? -9.380 -14.068 11.401 1.00 96.62 94 ALA A O 1
ATOM 656 N N . ILE A 1 95 ? -8.172 -13.946 13.295 1.00 97.62 95 ILE A N 1
ATOM 657 C CA . ILE A 1 95 ? -6.862 -14.097 12.653 1.00 97.62 95 ILE A CA 1
ATOM 658 C C . ILE A 1 95 ? -6.784 -15.428 11.895 1.00 97.62 95 ILE A C 1
ATOM 660 O O . ILE A 1 95 ? -6.486 -15.424 10.707 1.00 97.62 95 ILE A O 1
ATOM 664 N N . GLU A 1 96 ? -7.144 -16.549 12.526 1.00 95.88 96 GLU A N 1
ATOM 665 C CA . GLU A 1 96 ? -7.163 -17.872 11.881 1.00 95.88 96 GLU A CA 1
ATOM 666 C C . GLU A 1 96 ? -8.093 -17.914 10.659 1.00 95.88 96 GLU A C 1
ATOM 668 O O . GLU A 1 96 ? -7.777 -18.540 9.644 1.00 95.88 96 GLU A O 1
ATOM 673 N N . HIS A 1 97 ? -9.253 -17.251 10.737 1.00 94.00 97 HIS A N 1
ATOM 674 C CA . HIS A 1 97 ? -10.159 -17.128 9.599 1.00 94.00 97 HIS A CA 1
ATOM 675 C C . HIS A 1 97 ? -9.508 -16.344 8.456 1.00 94.00 97 HIS A C 1
ATOM 677 O O . HIS A 1 97 ? -9.579 -16.776 7.308 1.00 94.00 97 HIS A O 1
ATOM 683 N N . ILE A 1 98 ? -8.855 -15.223 8.754 1.00 94.25 98 ILE A N 1
ATOM 684 C CA . ILE A 1 98 ? -8.195 -14.390 7.749 1.00 94.25 98 ILE A CA 1
ATOM 685 C C . ILE A 1 98 ? -7.023 -15.144 7.111 1.00 94.25 98 ILE A C 1
ATOM 687 O O . ILE A 1 98 ? -6.966 -15.232 5.888 1.00 94.25 98 ILE A O 1
ATOM 691 N N . GLU A 1 99 ? -6.136 -15.760 7.895 1.00 93.94 99 GLU A N 1
ATOM 692 C CA . GLU A 1 99 ? -4.982 -16.517 7.382 1.00 93.94 99 GLU A CA 1
ATOM 693 C C . GLU A 1 99 ? -5.398 -17.682 6.474 1.00 93.94 99 GLU A C 1
ATOM 695 O O . GLU A 1 99 ? -4.731 -17.977 5.485 1.00 93.94 99 GLU A O 1
ATOM 700 N N . LYS A 1 100 ? -6.521 -18.343 6.783 1.00 92.81 100 LYS A N 1
ATOM 701 C CA . LYS A 1 100 ? -7.036 -19.457 5.978 1.00 92.81 100 LYS A CA 1
ATOM 702 C C . LYS A 1 100 ? -7.640 -19.011 4.644 1.00 92.81 100 LYS A C 1
ATOM 704 O O . LYS A 1 100 ? -7.646 -19.796 3.698 1.00 92.81 100 LYS A O 1
ATOM 709 N N . ASN A 1 101 ? -8.197 -17.804 4.588 1.00 88.94 101 ASN A N 1
ATOM 710 C CA . ASN A 1 101 ? -8.973 -17.317 3.444 1.00 88.94 101 ASN A CA 1
ATOM 711 C C . ASN A 1 101 ? -8.274 -16.172 2.689 1.00 88.94 101 ASN A C 1
ATOM 713 O O . ASN A 1 101 ? -8.903 -15.527 1.856 1.00 88.94 101 ASN A O 1
ATOM 717 N N . SER A 1 102 ? -6.997 -15.893 2.975 1.00 90.25 102 SER A N 1
ATOM 718 C CA . SER A 1 102 ? -6.249 -14.793 2.355 1.00 90.25 102 SER A CA 1
ATOM 719 C C . SER A 1 102 ? -4.731 -15.035 2.343 1.00 90.25 102 SER A C 1
ATOM 721 O O . SER A 1 102 ? -4.236 -16.065 2.801 1.00 90.25 102 SER A O 1
ATOM 723 N N . GLY A 1 103 ? -3.968 -14.062 1.834 1.00 88.44 103 GLY A N 1
ATOM 724 C CA . GLY A 1 103 ? -2.502 -14.036 1.917 1.00 88.44 103 GLY A CA 1
ATOM 725 C C . GLY A 1 103 ? -1.938 -13.409 3.198 1.00 88.44 103 GLY A C 1
ATOM 726 O O . GLY A 1 103 ? -0.723 -13.353 3.356 1.00 88.44 103 GLY A O 1
ATOM 727 N N . TYR A 1 104 ? -2.785 -12.956 4.124 1.00 93.62 104 TYR A N 1
ATOM 728 C CA . TYR A 1 104 ? -2.348 -12.270 5.340 1.00 93.62 104 TYR A CA 1
ATOM 729 C C . TYR A 1 104 ? -1.778 -13.235 6.383 1.00 93.62 104 TYR A C 1
ATOM 731 O O . TYR A 1 104 ? -2.079 -14.432 6.387 1.00 93.62 104 TYR A O 1
ATOM 739 N N . ARG A 1 105 ? -0.940 -12.711 7.279 1.00 93.94 105 ARG A N 1
ATOM 740 C CA . ARG A 1 105 ? -0.311 -13.460 8.377 1.00 93.94 105 ARG A CA 1
ATOM 741 C C . ARG A 1 105 ? -0.484 -12.735 9.694 1.00 93.94 105 ARG A C 1
ATOM 743 O O . ARG A 1 105 ? -0.542 -11.510 9.707 1.00 93.94 105 ARG A O 1
ATOM 750 N N . ARG A 1 106 ? -0.529 -13.470 10.800 1.00 97.25 106 ARG A N 1
ATOM 751 C CA . ARG A 1 106 ? -0.533 -12.887 12.143 1.00 97.25 106 ARG A CA 1
ATOM 752 C C . ARG A 1 106 ? 0.668 -11.963 12.357 1.00 97.25 106 ARG A C 1
ATOM 754 O O . ARG A 1 106 ? 1.794 -12.293 11.988 1.00 97.25 106 ARG A O 1
ATOM 761 N N . LEU A 1 107 ? 0.415 -10.839 13.017 1.00 97.56 107 LEU A N 1
ATOM 762 C CA . LEU A 1 107 ? 1.427 -9.922 13.523 1.00 97.56 107 LEU A CA 1
ATOM 763 C C . LEU A 1 107 ? 0.973 -9.364 14.875 1.00 97.56 107 LEU A C 1
ATOM 765 O O . LEU A 1 107 ? -0.206 -9.089 15.074 1.00 97.56 107 LEU A O 1
ATOM 769 N N . THR A 1 108 ? 1.926 -9.151 15.772 1.00 98.38 108 THR A N 1
ATOM 770 C CA . THR A 1 108 ? 1.731 -8.398 17.009 1.00 98.38 108 THR A CA 1
ATOM 771 C C . THR A 1 108 ? 2.270 -6.985 16.804 1.00 98.38 108 THR A C 1
ATOM 773 O O . THR A 1 108 ? 3.440 -6.827 16.455 1.00 98.38 108 THR A O 1
ATOM 776 N N . ILE A 1 109 ? 1.443 -5.961 17.018 1.00 98.38 109 ILE A N 1
ATOM 777 C CA . ILE A 1 109 ? 1.898 -4.572 17.147 1.00 98.38 109 ILE A CA 1
ATOM 778 C C . ILE A 1 109 ? 2.387 -4.395 18.590 1.00 98.38 109 ILE A C 1
ATOM 780 O O . ILE A 1 109 ? 1.562 -4.486 19.505 1.00 98.38 109 ILE A O 1
ATOM 784 N N . PRO A 1 110 ? 3.687 -4.141 18.826 1.00 98.25 110 PRO A N 1
ATOM 785 C CA . PRO A 1 110 ? 4.187 -3.897 20.175 1.00 98.25 110 PRO A CA 1
ATOM 786 C C . PRO A 1 110 ? 3.525 -2.659 20.786 1.00 98.25 110 PRO A C 1
ATOM 788 O O . PRO A 1 110 ? 3.315 -1.663 20.086 1.00 98.25 110 PRO A O 1
ATOM 791 N N . LYS A 1 111 ? 3.243 -2.668 22.089 1.00 98.00 111 LYS A N 1
ATOM 792 C CA . LYS A 1 111 ? 2.681 -1.502 22.796 1.00 98.00 111 LYS A CA 1
ATOM 793 C C . LYS A 1 111 ? 3.549 -0.244 22.689 1.00 98.00 111 LYS A C 1
ATOM 795 O O . LYS A 1 111 ? 3.056 0.862 22.834 1.00 98.00 111 LYS A O 1
ATOM 800 N N . GLU A 1 112 ? 4.844 -0.391 22.427 1.00 97.56 112 GLU A N 1
ATOM 801 C CA . GLU A 1 112 ? 5.772 0.724 22.234 1.00 97.56 112 GLU A CA 1
ATOM 802 C C . GLU A 1 112 ? 5.574 1.437 20.886 1.00 97.56 112 GLU A C 1
ATOM 804 O O . GLU A 1 112 ? 6.190 2.472 20.652 1.00 97.56 112 GLU A O 1
ATOM 809 N N . THR A 1 113 ? 4.734 0.896 19.994 1.00 97.75 113 THR A N 1
ATOM 810 C CA . THR A 1 113 ? 4.492 1.467 18.659 1.00 97.75 113 THR A CA 1
ATOM 811 C C . THR A 1 113 ? 3.785 2.818 18.715 1.00 97.75 113 THR A C 1
ATOM 813 O O . THR A 1 113 ? 4.090 3.691 17.908 1.00 97.75 113 THR A O 1
ATOM 816 N N . TYR A 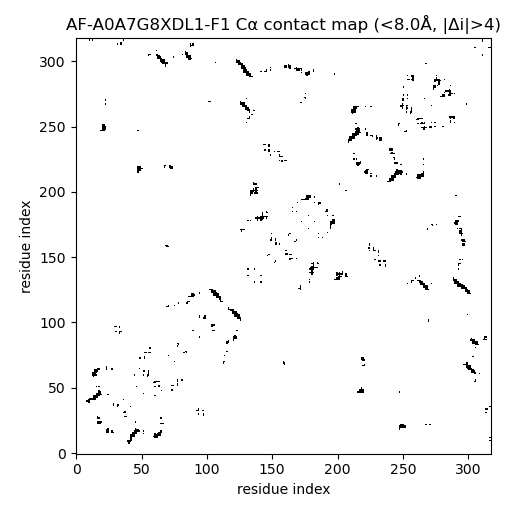1 114 ? 2.851 2.996 19.654 1.00 97.75 114 TYR A N 1
ATOM 817 C CA . TYR A 1 114 ? 2.163 4.266 19.880 1.00 97.75 114 TYR A CA 1
ATOM 818 C C . TYR A 1 114 ? 2.044 4.537 21.376 1.00 97.75 114 TYR A C 1
ATOM 820 O O . TYR A 1 114 ? 1.643 3.656 22.131 1.00 97.75 114 TYR A O 1
ATOM 828 N N . ASP A 1 115 ? 2.269 5.785 21.788 1.00 96.50 115 ASP A N 1
ATOM 829 C CA . ASP A 1 115 ? 2.265 6.196 23.202 1.00 96.50 115 ASP A CA 1
ATOM 830 C C . ASP A 1 115 ? 0.959 5.883 23.958 1.00 96.50 115 ASP A C 1
ATOM 832 O O . ASP A 1 115 ? 0.963 5.763 25.184 1.00 96.50 115 ASP A O 1
ATOM 836 N N . PHE A 1 116 ? -0.172 5.778 23.250 1.00 96.94 116 PHE A N 1
ATOM 837 C CA . PHE A 1 116 ? -1.481 5.498 23.850 1.00 96.94 116 PHE A CA 1
ATOM 838 C C . PHE A 1 116 ? -1.768 4.000 24.036 1.00 96.94 116 PHE A C 1
ATOM 840 O O . PHE A 1 116 ? -2.757 3.649 24.685 1.00 96.94 116 PHE A O 1
ATOM 847 N N . LEU A 1 117 ? -0.941 3.105 23.484 1.00 98.12 117 LEU A N 1
ATOM 848 C CA . LEU A 1 117 ? -1.109 1.671 23.691 1.00 98.12 117 LEU A CA 1
ATOM 849 C C . LEU A 1 117 ? -0.650 1.278 25.096 1.00 98.12 117 LEU A C 1
ATOM 851 O O . LEU A 1 117 ? 0.419 1.653 25.574 1.00 98.12 117 LEU A O 1
ATOM 855 N N . THR A 1 118 ? -1.472 0.477 25.767 1.00 96.06 118 THR A N 1
ATOM 856 C CA . THR A 1 118 ? -1.184 -0.044 27.111 1.00 96.06 118 THR A CA 1
ATOM 857 C C . THR A 1 118 ? -0.804 -1.525 27.103 1.00 96.06 118 THR A C 1
ATOM 859 O O . THR A 1 118 ? -0.273 -2.029 28.095 1.00 96.06 118 THR A O 1
ATOM 862 N N . GLU A 1 119 ? -1.029 -2.206 25.980 1.00 97.75 119 GLU A N 1
ATOM 863 C CA . GLU A 1 119 ? -0.746 -3.616 25.734 1.00 97.75 119 GLU A CA 1
ATOM 864 C C . GLU A 1 119 ? -0.455 -3.850 24.248 1.00 97.75 119 GLU A C 1
ATOM 866 O O . GLU A 1 119 ? -0.746 -2.995 23.408 1.00 97.75 119 GLU A O 1
ATOM 871 N N . ASP A 1 120 ? 0.159 -4.992 23.947 1.00 98.50 120 ASP A N 1
ATOM 872 C CA . ASP A 1 120 ? 0.408 -5.416 22.573 1.00 98.50 120 ASP A CA 1
ATOM 873 C C . ASP A 1 120 ? -0.922 -5.716 21.868 1.00 98.50 120 ASP A C 1
ATOM 875 O O . ASP A 1 120 ? -1.871 -6.210 22.484 1.00 98.50 120 ASP A O 1
ATOM 879 N N . ILE A 1 121 ? -0.991 -5.435 20.568 1.00 98.56 121 ILE A N 1
ATOM 880 C CA . ILE A 1 121 ? -2.206 -5.619 19.771 1.00 98.56 121 ILE A CA 1
ATOM 881 C C . ILE A 1 121 ? -1.985 -6.730 18.749 1.00 98.56 121 ILE A C 1
ATOM 883 O O . ILE A 1 121 ? -1.179 -6.599 17.829 1.00 98.56 121 ILE A O 1
ATOM 887 N N . GLU A 1 122 ? -2.741 -7.817 18.881 1.00 98.50 122 GLU A N 1
ATOM 888 C CA . GLU A 1 122 ? -2.772 -8.891 17.888 1.00 98.50 122 GLU A CA 1
ATOM 889 C C . GLU A 1 122 ? -3.566 -8.459 16.654 1.00 98.50 122 GLU A C 1
ATOM 891 O O . GLU A 1 122 ? -4.686 -7.951 16.753 1.00 98.50 122 GLU A O 1
ATOM 896 N N . THR A 1 123 ? -2.987 -8.659 15.476 1.00 98.38 123 THR A N 1
ATOM 897 C CA . THR A 1 123 ? -3.577 -8.271 14.196 1.00 98.38 123 THR A CA 1
ATOM 898 C C . THR A 1 123 ? -3.028 -9.146 13.063 1.00 98.38 123 THR A C 1
ATOM 900 O O . THR A 1 123 ? -2.446 -10.210 13.296 1.00 98.38 123 THR A O 1
ATOM 903 N N . VAL A 1 124 ? -3.227 -8.719 11.818 1.00 97.31 124 VAL A N 1
ATOM 904 C CA . VAL A 1 124 ? -2.638 -9.337 10.632 1.00 97.31 124 VAL A CA 1
ATOM 905 C C . VAL A 1 124 ? -1.826 -8.339 9.804 1.00 97.31 124 VAL A C 1
ATOM 907 O O . VAL A 1 124 ? -2.034 -7.126 9.864 1.00 97.31 124 VAL A O 1
ATOM 910 N N . THR A 1 125 ? -0.895 -8.867 9.015 1.00 96.31 125 THR A N 1
ATOM 911 C CA . THR A 1 125 ? 0.005 -8.128 8.133 1.00 96.31 125 THR A CA 1
ATOM 912 C C . THR A 1 125 ? 0.051 -8.740 6.733 1.00 96.31 125 THR A C 1
ATOM 914 O O . THR A 1 125 ? -0.234 -9.926 6.541 1.00 96.31 125 THR A O 1
ATOM 917 N N . ALA A 1 126 ? 0.426 -7.909 5.769 1.00 95.69 126 ALA A N 1
ATOM 918 C CA . ALA A 1 126 ? 0.791 -8.235 4.401 1.00 95.69 126 ALA A CA 1
ATOM 919 C C . ALA A 1 126 ? 2.057 -7.439 4.024 1.00 95.69 126 ALA A C 1
ATOM 921 O O . ALA A 1 126 ? 2.653 -6.776 4.868 1.00 95.69 126 ALA A O 1
ATOM 922 N N . TYR A 1 127 ? 2.484 -7.486 2.765 1.00 97.56 127 TYR A N 1
ATOM 923 C CA . TYR A 1 127 ? 3.619 -6.704 2.267 1.00 97.56 127 TYR A CA 1
ATOM 924 C C . TYR A 1 127 ? 3.176 -5.663 1.243 1.00 97.56 127 TYR A C 1
ATOM 926 O O . TYR A 1 127 ? 2.473 -6.025 0.294 1.00 97.56 127 TYR A O 1
ATOM 934 N N . ALA A 1 128 ? 3.638 -4.421 1.419 1.00 98.12 128 ALA A N 1
ATOM 935 C CA . ALA A 1 128 ? 3.682 -3.417 0.364 1.00 98.12 128 ALA A CA 1
ATOM 936 C C . ALA A 1 128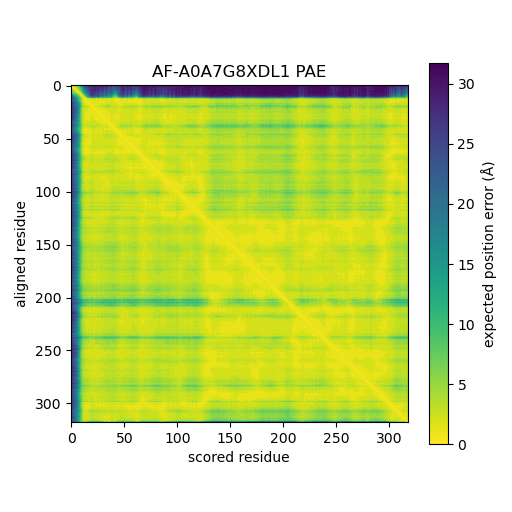 ? 4.826 -3.740 -0.590 1.00 98.12 128 ALA A C 1
ATOM 938 O O . ALA A 1 128 ? 5.968 -3.953 -0.169 1.00 98.12 128 ALA A O 1
ATOM 939 N N . ILE A 1 129 ? 4.530 -3.703 -1.878 1.00 98.75 129 ILE A N 1
ATOM 940 C CA . ILE A 1 129 ? 5.458 -3.992 -2.961 1.00 98.75 129 ILE A CA 1
ATOM 941 C C . ILE A 1 129 ? 5.368 -2.902 -4.030 1.00 98.75 129 ILE A C 1
ATOM 943 O O . ILE A 1 129 ? 4.346 -2.224 -4.171 1.00 98.75 129 ILE A O 1
ATOM 947 N N . LEU A 1 130 ? 6.449 -2.734 -4.785 1.00 98.88 130 LEU A N 1
ATOM 948 C CA . LEU A 1 130 ? 6.489 -1.876 -5.960 1.00 98.88 130 LEU A CA 1
ATOM 949 C C . LEU A 1 130 ? 6.273 -2.722 -7.215 1.00 98.88 130 LEU A C 1
ATOM 951 O O . LEU A 1 130 ? 7.039 -3.650 -7.483 1.00 98.88 130 LEU A O 1
ATOM 955 N N . MET A 1 131 ? 5.261 -2.359 -7.997 1.00 98.94 131 MET A N 1
ATOM 956 C CA . MET A 1 131 ? 4.984 -2.921 -9.316 1.00 98.94 131 MET A CA 1
ATOM 957 C C . MET A 1 131 ? 5.393 -1.916 -10.393 1.00 98.94 131 MET A C 1
ATOM 959 O O . MET A 1 131 ? 5.099 -0.728 -10.267 1.00 98.94 131 MET A O 1
ATOM 963 N N . GLY A 1 132 ? 6.055 -2.378 -11.451 1.00 98.81 132 GLY A N 1
ATOM 964 C CA . GLY A 1 132 ? 6.422 -1.566 -12.612 1.00 98.81 132 GLY A CA 1
ATOM 965 C C . GLY A 1 132 ? 5.791 -2.074 -13.898 1.00 98.81 132 GLY A C 1
ATOM 966 O O . GLY A 1 132 ? 5.699 -3.282 -14.110 1.00 98.81 132 GLY A O 1
ATOM 967 N N . SER A 1 133 ? 5.369 -1.151 -14.758 1.00 98.81 133 SER A N 1
ATOM 968 C CA . SER A 1 133 ? 4.838 -1.455 -16.082 1.00 98.81 133 SER A CA 1
ATOM 969 C C . SER A 1 133 ? 5.923 -2.054 -16.972 1.00 98.81 133 SER A C 1
ATOM 971 O O . SER A 1 133 ? 6.966 -1.438 -17.188 1.00 98.81 133 SER A O 1
ATOM 973 N N . THR A 1 134 ? 5.659 -3.219 -17.557 1.00 98.75 134 THR A N 1
ATOM 974 C CA . THR A 1 134 ? 6.584 -3.850 -18.513 1.00 98.75 134 THR A CA 1
ATOM 975 C C . THR A 1 134 ? 6.585 -3.164 -19.884 1.00 98.75 134 THR A C 1
ATOM 977 O O . THR A 1 134 ? 7.434 -3.466 -20.730 1.00 98.75 134 THR A O 1
ATOM 980 N N . ASP A 1 135 ? 5.662 -2.220 -20.097 1.00 98.44 135 ASP A N 1
ATOM 981 C CA . ASP A 1 135 ? 5.542 -1.434 -21.325 1.00 98.44 135 ASP A CA 1
ATOM 982 C C . ASP A 1 135 ? 6.369 -0.147 -21.296 1.00 98.44 135 ASP A C 1
ATOM 984 O O . ASP A 1 135 ? 6.745 0.378 -22.348 1.00 98.44 135 ASP A O 1
ATOM 988 N N . THR A 1 136 ? 6.673 0.374 -20.104 1.00 98.25 136 THR A N 1
ATOM 989 C CA . THR A 1 136 ? 7.361 1.664 -19.958 1.00 98.25 136 THR A CA 1
ATOM 990 C C . THR A 1 136 ? 8.648 1.604 -19.146 1.00 98.25 136 THR A C 1
ATOM 992 O O . THR A 1 136 ? 9.508 2.467 -19.342 1.00 98.25 136 THR A O 1
ATOM 995 N N . ILE A 1 137 ? 8.818 0.593 -18.292 1.00 98.44 137 ILE A N 1
ATOM 996 C CA . ILE A 1 137 ? 10.042 0.360 -17.526 1.00 98.44 137 ILE A CA 1
ATOM 997 C C . ILE A 1 137 ? 10.876 -0.690 -18.262 1.00 98.44 137 ILE A C 1
ATOM 999 O O . ILE A 1 137 ? 10.534 -1.867 -18.290 1.00 98.44 137 ILE A O 1
ATOM 1003 N N . ASP A 1 138 ? 11.956 -0.257 -18.915 1.00 98.31 138 ASP A N 1
ATOM 1004 C CA . ASP A 1 138 ? 12.907 -1.187 -19.530 1.00 98.31 138 ASP A CA 1
ATOM 1005 C C . ASP A 1 138 ? 13.866 -1.791 -18.496 1.00 98.31 138 ASP A C 1
ATOM 1007 O O . ASP A 1 138 ? 13.954 -1.329 -17.356 1.00 98.31 138 ASP A O 1
ATOM 1011 N N . GLU A 1 139 ? 14.612 -2.819 -18.913 1.00 98.44 139 GLU A N 1
ATOM 1012 C CA . GLU A 1 139 ? 15.502 -3.591 -18.041 1.00 98.44 139 GLU A CA 1
ATOM 1013 C C . GLU A 1 139 ? 16.437 -2.703 -17.212 1.00 98.44 139 GLU A C 1
ATOM 1015 O O . GLU A 1 139 ? 16.528 -2.877 -15.999 1.00 98.44 139 GLU A O 1
ATOM 1020 N N . GLU A 1 140 ? 17.094 -1.727 -17.839 1.00 98.12 140 GLU A N 1
ATOM 1021 C CA . GLU A 1 140 ? 18.062 -0.884 -17.142 1.00 98.12 140 GLU A CA 1
ATOM 1022 C C . GLU A 1 140 ? 17.377 0.044 -16.140 1.00 98.12 140 GLU A C 1
ATOM 1024 O O . GLU A 1 140 ? 17.863 0.234 -15.028 1.00 98.12 140 GLU A O 1
ATOM 1029 N N . LEU A 1 141 ? 16.212 0.585 -16.502 1.00 98.44 141 LEU A N 1
ATOM 1030 C CA . LEU A 1 141 ? 15.457 1.428 -15.587 1.00 98.44 141 LEU A CA 1
ATOM 1031 C C . LEU A 1 141 ? 14.967 0.632 -14.371 1.00 98.44 141 LEU A C 1
ATOM 1033 O O . LEU A 1 141 ? 15.102 1.097 -13.244 1.00 98.44 141 LEU A O 1
ATOM 1037 N N . GLY A 1 142 ? 14.453 -0.584 -14.567 1.00 98.69 142 GLY A N 1
ATOM 1038 C CA . GLY A 1 142 ? 14.039 -1.421 -13.440 1.00 98.69 142 GLY A CA 1
ATOM 1039 C C . GLY A 1 142 ? 15.202 -1.880 -12.556 1.00 98.69 142 GLY A C 1
ATOM 1040 O O . GLY A 1 142 ? 15.005 -2.045 -11.355 1.00 98.69 142 GLY A O 1
ATOM 1041 N N . TYR A 1 143 ? 16.410 -2.039 -13.113 1.00 98.88 143 TYR A N 1
ATOM 1042 C CA . TYR A 1 143 ? 17.629 -2.255 -12.327 1.00 98.88 143 TYR A CA 1
ATOM 1043 C C . TYR A 1 143 ? 17.930 -1.044 -11.434 1.00 98.88 143 TYR A C 1
ATOM 1045 O O . TYR A 1 143 ? 18.090 -1.201 -10.225 1.00 98.88 143 TYR A O 1
ATOM 1053 N N . GLU A 1 144 ? 17.944 0.167 -11.997 1.00 98.81 144 GLU A N 1
ATOM 1054 C CA . GLU A 1 144 ? 18.245 1.388 -11.238 1.00 98.81 144 GLU A CA 1
ATOM 1055 C C . GLU A 1 144 ? 17.175 1.708 -10.183 1.00 98.81 144 GLU A C 1
ATOM 1057 O O . GLU A 1 144 ? 17.513 2.147 -9.084 1.00 98.81 144 GLU A O 1
ATOM 1062 N N . ILE A 1 145 ? 15.894 1.423 -10.452 1.00 98.81 145 ILE A N 1
ATOM 1063 C CA . ILE A 1 145 ? 14.824 1.567 -9.452 1.00 98.81 145 ILE A CA 1
ATOM 1064 C C . ILE A 1 145 ? 15.043 0.590 -8.289 1.00 98.81 145 ILE A C 1
ATOM 1066 O O . ILE A 1 145 ? 15.064 1.022 -7.135 1.00 98.81 145 ILE A O 1
ATOM 1070 N N . ALA A 1 146 ? 15.238 -0.705 -8.573 1.00 98.88 146 ALA A N 1
ATOM 1071 C CA . ALA A 1 146 ? 15.466 -1.722 -7.543 1.00 98.88 146 ALA A CA 1
ATOM 1072 C C . ALA A 1 146 ? 16.713 -1.408 -6.703 1.00 98.88 146 ALA A C 1
ATOM 1074 O O . ALA A 1 146 ? 16.687 -1.511 -5.476 1.00 98.88 146 ALA A O 1
ATOM 1075 N N . LYS A 1 147 ? 17.781 -0.953 -7.362 1.00 98.81 147 LYS A N 1
ATOM 1076 C CA . LYS A 1 147 ? 19.006 -0.491 -6.719 1.00 98.81 147 LYS A CA 1
ATOM 1077 C C . LYS A 1 147 ? 18.771 0.710 -5.817 1.00 98.81 147 LYS A C 1
ATOM 1079 O O . LYS A 1 147 ? 19.164 0.682 -4.653 1.00 98.81 147 LYS A O 1
ATOM 1084 N N . SER A 1 148 ? 18.109 1.749 -6.324 1.00 98.62 148 SER A N 1
ATOM 1085 C CA . SER A 1 148 ? 17.853 2.975 -5.568 1.00 98.62 148 SER A CA 1
ATOM 1086 C C . SER A 1 148 ? 16.982 2.717 -4.336 1.00 98.62 148 SER A C 1
ATOM 1088 O O . SER A 1 148 ? 17.250 3.281 -3.274 1.00 98.62 148 SER A O 1
ATOM 1090 N N . MET A 1 149 ? 16.007 1.801 -4.431 1.00 98.38 149 MET A N 1
ATOM 1091 C CA . MET A 1 149 ? 15.198 1.380 -3.282 1.00 98.38 149 MET A CA 1
ATOM 1092 C C . MET A 1 149 ? 16.047 0.854 -2.123 1.00 98.38 149 MET A C 1
ATOM 1094 O O . MET A 1 149 ? 15.683 1.094 -0.981 1.00 98.38 149 MET A O 1
ATOM 1098 N N . ILE A 1 150 ? 17.161 0.167 -2.393 1.00 98.56 150 ILE A N 1
ATOM 1099 C CA . ILE A 1 150 ? 18.027 -0.401 -1.352 1.00 98.56 150 ILE A CA 1
ATOM 1100 C C . ILE A 1 150 ? 19.142 0.573 -0.960 1.00 98.56 150 ILE A C 1
ATOM 1102 O O . ILE A 1 150 ? 19.342 0.864 0.217 1.00 98.56 150 ILE A O 1
ATOM 1106 N N . GLU A 1 151 ? 19.878 1.099 -1.938 1.00 98.50 151 GLU A N 1
ATOM 1107 C CA . GLU A 1 151 ? 21.091 1.887 -1.695 1.00 98.50 151 GLU A CA 1
ATOM 1108 C C . GLU A 1 151 ? 20.798 3.312 -1.212 1.00 98.50 151 GLU A C 1
ATOM 1110 O O . GLU A 1 151 ? 21.629 3.906 -0.524 1.00 98.50 151 GLU A O 1
ATOM 1115 N N . ASN A 1 152 ? 19.624 3.865 -1.536 1.00 98.00 152 ASN A N 1
ATOM 1116 C CA . ASN A 1 152 ? 19.233 5.216 -1.128 1.00 98.00 152 ASN A CA 1
ATOM 1117 C C . ASN A 1 152 ? 18.157 5.234 -0.032 1.00 98.00 152 ASN A C 1
ATOM 1119 O O . ASN A 1 152 ? 17.754 6.317 0.393 1.00 98.00 152 ASN A O 1
ATOM 1123 N N . ALA A 1 153 ? 17.728 4.071 0.477 1.00 97.19 153 ALA A N 1
ATOM 1124 C CA . ALA A 1 153 ? 16.688 3.954 1.503 1.00 97.19 153 ALA A CA 1
ATOM 1125 C C . ALA A 1 153 ? 16.933 4.860 2.720 1.00 97.19 153 ALA A C 1
ATOM 1127 O O . ALA A 1 153 ? 16.010 5.494 3.222 1.00 97.19 153 ALA A O 1
ATOM 1128 N N . SER A 1 154 ? 18.188 4.965 3.173 1.00 97.19 154 SER A N 1
ATOM 1129 C CA . SER A 1 154 ? 18.560 5.750 4.356 1.00 97.19 154 SER A CA 1
ATOM 1130 C C . SER A 1 154 ? 18.430 7.267 4.186 1.00 97.19 154 SER A C 1
ATOM 1132 O O . SER A 1 154 ? 18.494 7.987 5.179 1.00 97.19 154 SER A O 1
ATOM 1134 N N . GLU A 1 155 ? 18.309 7.771 2.953 1.00 98.00 155 GLU A N 1
ATOM 1135 C CA . GLU A 1 155 ? 18.042 9.194 2.695 1.00 98.00 155 GLU A CA 1
ATOM 1136 C C . GLU A 1 155 ? 16.549 9.530 2.742 1.00 98.00 155 GLU A C 1
ATOM 1138 O O . GLU A 1 155 ? 16.195 10.702 2.866 1.00 98.00 155 GLU A O 1
ATOM 1143 N N . ASN A 1 156 ? 15.673 8.528 2.657 1.00 97.62 156 ASN A N 1
ATOM 1144 C CA . ASN A 1 156 ? 14.238 8.730 2.762 1.00 97.62 156 ASN A CA 1
ATOM 1145 C C . ASN A 1 156 ? 13.858 8.905 4.240 1.00 97.62 156 ASN A C 1
ATOM 1147 O O . ASN A 1 156 ? 14.132 8.051 5.082 1.00 97.62 156 ASN A O 1
ATOM 1151 N N . THR A 1 157 ? 13.233 10.037 4.556 1.00 95.81 157 THR A N 1
ATOM 1152 C CA . THR A 1 157 ? 12.905 10.409 5.940 1.00 95.81 157 THR A CA 1
ATOM 1153 C C . THR A 1 157 ? 11.658 9.711 6.483 1.00 95.81 157 THR A C 1
ATOM 1155 O O . THR A 1 157 ? 11.389 9.769 7.684 1.00 95.81 157 THR A O 1
ATOM 1158 N N . HIS A 1 158 ? 10.898 9.027 5.627 1.00 96.88 158 HIS A N 1
ATOM 1159 C CA . HIS A 1 158 ? 9.709 8.294 6.025 1.00 96.88 158 HIS A CA 1
ATOM 1160 C C . HIS A 1 158 ? 10.076 7.036 6.832 1.00 96.88 158 HIS A C 1
ATOM 1162 O O . HIS A 1 158 ? 10.894 6.227 6.398 1.00 96.88 158 HIS A O 1
ATOM 1168 N N . ALA A 1 159 ? 9.408 6.803 7.969 1.00 95.56 159 ALA A N 1
ATOM 1169 C CA . ALA A 1 159 ? 9.744 5.720 8.907 1.00 95.56 159 ALA A CA 1
ATOM 1170 C C . ALA A 1 159 ? 9.796 4.319 8.268 1.00 95.56 159 ALA A C 1
ATOM 1172 O O . ALA A 1 159 ? 10.604 3.482 8.660 1.00 95.56 159 ALA A O 1
ATOM 1173 N N . GLN A 1 160 ? 8.953 4.063 7.264 1.00 97.75 160 GLN A N 1
ATOM 1174 C CA . GLN A 1 160 ? 8.920 2.775 6.563 1.00 97.75 160 GLN A CA 1
ATOM 1175 C C . GLN A 1 160 ? 10.104 2.540 5.619 1.00 97.75 160 GLN A C 1
ATOM 1177 O O . GLN A 1 160 ? 10.371 1.393 5.280 1.00 97.75 160 GLN A O 1
ATOM 1182 N N . ALA A 1 161 ? 10.854 3.572 5.222 1.00 97.69 161 ALA A N 1
ATOM 1183 C CA . ALA A 1 161 ? 11.972 3.391 4.301 1.00 97.69 161 ALA A CA 1
ATOM 1184 C C . ALA A 1 161 ? 13.089 2.509 4.874 1.00 97.69 161 ALA A C 1
ATOM 1186 O O . ALA A 1 161 ? 13.764 1.812 4.124 1.00 97.69 161 ALA A O 1
ATOM 1187 N N . GLN A 1 162 ? 13.216 2.438 6.204 1.00 97.06 162 GLN A N 1
ATOM 1188 C CA . GLN A 1 162 ? 14.141 1.517 6.875 1.00 97.06 162 GLN A CA 1
ATOM 1189 C C . GLN A 1 162 ? 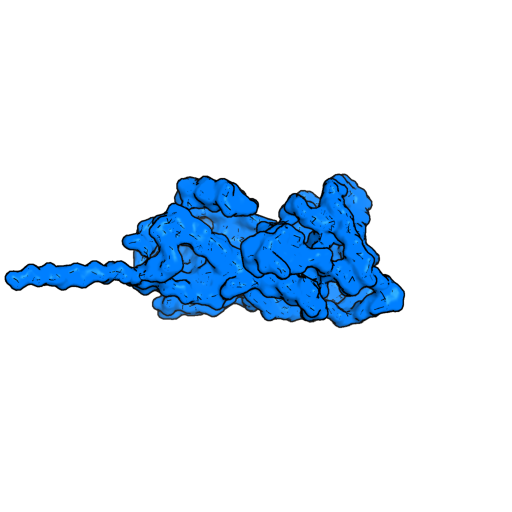13.849 0.031 6.590 1.00 97.06 162 GLN A C 1
ATOM 1191 O O . GLN A 1 162 ? 14.684 -0.819 6.881 1.00 97.06 162 GLN A O 1
ATOM 1196 N N . GLN A 1 163 ? 12.661 -0.291 6.064 1.00 98.00 163 GLN A N 1
ATOM 1197 C CA . GLN A 1 163 ? 12.266 -1.649 5.689 1.00 98.00 163 GLN A CA 1
ATOM 1198 C C . GLN A 1 163 ? 12.731 -2.033 4.277 1.00 98.00 163 GLN A C 1
ATOM 1200 O O . GLN A 1 163 ? 12.727 -3.224 3.953 1.00 98.00 163 GLN A O 1
ATOM 1205 N N . MET A 1 164 ? 13.171 -1.065 3.462 1.00 98.56 164 MET A N 1
ATOM 1206 C CA . MET A 1 164 ? 13.732 -1.289 2.126 1.00 98.56 164 MET A CA 1
ATOM 1207 C C . MET A 1 164 ? 15.198 -1.727 2.234 1.00 98.56 164 MET A C 1
ATOM 1209 O O . MET A 1 164 ? 16.133 -0.986 1.946 1.00 98.56 164 MET A O 1
ATOM 1213 N N . THR A 1 165 ? 15.399 -2.950 2.717 1.00 98.56 165 THR A N 1
ATOM 1214 C CA . THR A 1 165 ? 16.716 -3.569 2.894 1.00 98.56 165 THR A CA 1
ATOM 1215 C C . THR A 1 165 ? 16.885 -4.751 1.953 1.00 98.56 165 THR A C 1
ATOM 1217 O O . THR A 1 165 ? 15.905 -5.349 1.504 1.00 98.56 165 THR A O 1
ATOM 1220 N N . LEU A 1 166 ? 18.135 -5.144 1.697 1.00 98.25 166 LEU A N 1
ATOM 1221 C CA . LEU A 1 166 ? 18.420 -6.329 0.889 1.00 98.25 166 LEU A CA 1
ATOM 1222 C C . LEU A 1 166 ? 17.805 -7.606 1.492 1.00 98.25 166 LEU A C 1
ATOM 1224 O O . LEU A 1 166 ? 17.303 -8.448 0.759 1.00 98.25 166 LEU A O 1
ATOM 1228 N N . GLU A 1 167 ? 17.781 -7.724 2.824 1.00 98.12 167 GLU A N 1
ATOM 1229 C CA . GLU A 1 167 ? 17.151 -8.851 3.532 1.00 98.12 167 GLU A CA 1
ATOM 1230 C C . GLU A 1 167 ? 15.651 -8.971 3.222 1.00 98.12 167 GLU A C 1
ATOM 1232 O O . GLU A 1 167 ? 15.111 -10.074 3.133 1.00 98.12 167 GLU A O 1
ATOM 1237 N N . ASN A 1 168 ? 14.975 -7.837 3.044 1.00 98.00 168 ASN A N 1
ATOM 1238 C CA . ASN A 1 168 ? 13.538 -7.794 2.816 1.00 98.00 168 ASN A CA 1
ATOM 1239 C C . ASN A 1 168 ? 13.161 -7.754 1.332 1.00 98.00 168 ASN A C 1
ATOM 1241 O O . ASN A 1 168 ? 11.992 -7.954 1.024 1.00 98.00 168 ASN A O 1
ATOM 1245 N N . ALA A 1 169 ? 14.113 -7.503 0.429 1.00 98.25 169 ALA A N 1
ATOM 1246 C CA . ALA A 1 169 ? 13.873 -7.057 -0.945 1.00 98.25 169 ALA A CA 1
ATOM 1247 C C . ALA A 1 169 ? 12.899 -7.923 -1.768 1.00 98.25 169 ALA A C 1
ATOM 1249 O O . ALA A 1 169 ? 12.212 -7.396 -2.641 1.00 98.25 169 ALA A O 1
ATOM 1250 N N . LEU A 1 170 ? 12.816 -9.225 -1.476 1.00 98.44 170 LEU A N 1
ATOM 1251 C CA . LEU A 1 170 ? 11.974 -10.193 -2.192 1.00 98.44 170 LEU A CA 1
ATOM 1252 C C . LEU A 1 170 ? 10.703 -10.610 -1.427 1.00 98.44 170 LEU A C 1
ATOM 1254 O O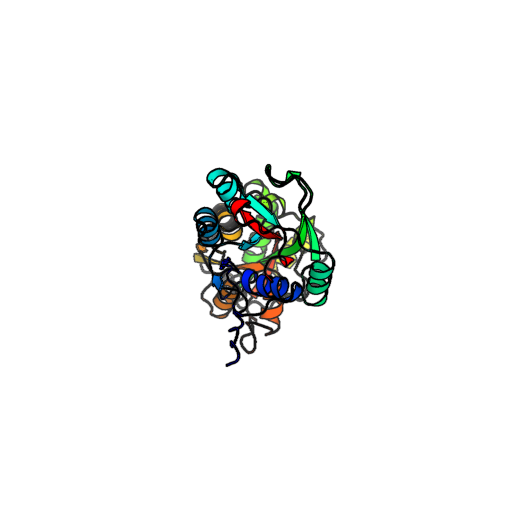 . LEU A 1 170 ? 9.975 -11.486 -1.886 1.00 98.44 170 LEU A O 1
ATOM 1258 N N . ARG A 1 171 ? 10.414 -10.020 -0.259 1.00 97.50 171 ARG A N 1
ATOM 1259 C CA . ARG A 1 171 ? 9.202 -10.350 0.511 1.00 97.50 171 ARG A CA 1
ATOM 1260 C C . ARG A 1 171 ? 7.943 -9.939 -0.255 1.00 97.50 171 ARG A C 1
ATOM 1262 O O . ARG A 1 171 ? 7.833 -8.797 -0.699 1.00 97.50 171 ARG A O 1
ATOM 1269 N N . GLY A 1 172 ? 6.984 -10.856 -0.365 1.00 96.25 172 GLY A N 1
ATOM 1270 C CA . GLY A 1 172 ? 5.748 -10.634 -1.115 1.00 96.25 172 GLY A CA 1
ATOM 1271 C C . GLY A 1 172 ? 5.903 -10.812 -2.626 1.00 96.25 172 GLY A C 1
ATOM 1272 O O . GLY A 1 172 ? 4.984 -10.466 -3.362 1.00 96.25 172 GLY A O 1
ATOM 1273 N N . ALA A 1 173 ? 7.040 -11.327 -3.105 1.00 97.88 173 ALA A N 1
ATOM 1274 C CA . ALA A 1 173 ? 7.232 -11.641 -4.517 1.00 97.88 173 ALA A CA 1
ATOM 1275 C C . ALA A 1 173 ? 6.588 -12.980 -4.919 1.00 97.88 173 ALA A C 1
ATOM 1277 O O . ALA A 1 173 ? 6.506 -13.277 -6.106 1.00 97.88 173 ALA A O 1
ATOM 1278 N N . GLU A 1 174 ? 6.171 -13.826 -3.975 1.00 96.12 174 GLU A N 1
ATOM 1279 C CA . GLU A 1 174 ? 5.753 -15.201 -4.249 1.00 96.12 174 GLU A CA 1
ATOM 1280 C C . GLU A 1 174 ? 4.611 -15.276 -5.280 1.00 96.12 174 GLU A C 1
ATOM 1282 O O . GLU A 1 174 ? 3.532 -14.720 -5.089 1.00 96.12 174 GLU A O 1
ATOM 1287 N N . GLY A 1 175 ? 4.850 -15.992 -6.385 1.00 96.81 175 GLY A N 1
ATOM 1288 C CA . GLY A 1 175 ? 3.887 -16.158 -7.482 1.00 96.81 175 GLY A CA 1
ATOM 1289 C C . GLY A 1 175 ? 3.814 -14.991 -8.475 1.00 96.81 175 GLY A C 1
ATOM 1290 O O . GLY A 1 175 ? 3.169 -15.134 -9.510 1.00 96.81 175 GLY A O 1
ATOM 1291 N N . LEU A 1 176 ? 4.486 -13.867 -8.209 1.00 98.44 176 LEU A N 1
ATOM 1292 C CA . LEU A 1 176 ? 4.555 -12.729 -9.128 1.00 98.44 176 LEU A CA 1
ATOM 1293 C C . LEU A 1 176 ? 5.665 -12.903 -10.171 1.00 98.44 176 LEU A C 1
ATOM 1295 O O . LEU A 1 176 ? 6.693 -13.541 -9.916 1.00 98.44 176 LEU A O 1
ATOM 1299 N N . LEU A 1 177 ? 5.487 -12.255 -11.325 1.00 98.69 177 LEU A N 1
ATOM 1300 C CA . LEU A 1 177 ? 6.562 -12.064 -12.298 1.00 98.69 177 LEU A CA 1
ATOM 1301 C C . LEU A 1 177 ? 7.536 -11.001 -11.785 1.00 98.69 177 LEU A C 1
ATOM 1303 O O . LEU A 1 177 ? 7.104 -9.920 -11.382 1.00 98.69 177 LEU A O 1
ATOM 1307 N N . ILE A 1 178 ? 8.841 -11.270 -11.835 1.00 98.88 178 ILE A N 1
ATOM 1308 C CA . ILE A 1 178 ? 9.871 -10.288 -11.480 1.00 98.88 178 ILE A CA 1
ATOM 1309 C C . ILE A 1 178 ? 10.355 -9.521 -12.709 1.00 98.88 178 ILE A C 1
ATOM 1311 O O . ILE A 1 178 ? 10.579 -10.094 -13.778 1.00 98.88 178 ILE A O 1
ATOM 1315 N N . HIS A 1 179 ? 10.562 -8.216 -12.554 1.00 98.88 179 HIS A N 1
ATOM 1316 C CA . HIS A 1 179 ? 11.175 -7.396 -13.587 1.00 98.88 179 HIS A CA 1
ATOM 1317 C C . HIS A 1 179 ? 12.635 -7.841 -13.827 1.00 98.88 179 HIS A C 1
ATOM 1319 O O . HIS A 1 179 ? 13.394 -7.953 -12.858 1.00 98.88 179 HIS A O 1
ATOM 1325 N N . PRO A 1 180 ? 13.092 -8.057 -15.079 1.00 98.81 180 PRO A N 1
ATOM 1326 C CA . PRO A 1 180 ? 14.427 -8.606 -15.351 1.00 98.81 180 PRO A CA 1
ATOM 1327 C C . PRO A 1 180 ? 15.562 -7.748 -14.777 1.00 98.81 180 PRO A C 1
ATOM 1329 O O . PRO A 1 180 ? 16.513 -8.283 -14.215 1.00 98.81 180 PRO A O 1
ATOM 1332 N N . GLY A 1 181 ? 15.430 -6.419 -14.828 1.00 98.88 181 GLY A N 1
ATOM 1333 C CA . GLY A 1 181 ? 16.398 -5.503 -14.219 1.00 98.88 181 GLY A CA 1
ATOM 1334 C C . GLY A 1 181 ? 16.491 -5.624 -12.699 1.00 98.88 181 GLY A C 1
ATOM 1335 O O . GLY A 1 181 ? 17.588 -5.635 -12.143 1.00 98.88 181 GLY A O 1
ATOM 1336 N N . ALA A 1 182 ? 15.346 -5.774 -12.026 1.00 98.88 182 ALA A N 1
ATOM 1337 C CA . ALA A 1 182 ? 15.303 -5.942 -10.578 1.00 98.88 182 ALA A CA 1
ATOM 1338 C C . ALA A 1 182 ? 15.912 -7.289 -10.173 1.00 98.88 182 ALA A C 1
ATOM 1340 O O . ALA A 1 182 ? 16.752 -7.345 -9.278 1.00 98.88 182 ALA A O 1
ATOM 1341 N N . LYS A 1 183 ? 15.568 -8.360 -10.906 1.00 98.88 183 LYS A N 1
ATOM 1342 C CA . LYS A 1 183 ? 16.196 -9.677 -10.752 1.00 98.88 183 LYS A CA 1
ATOM 1343 C C . LYS A 1 183 ? 17.714 -9.584 -10.856 1.00 98.88 183 LYS A C 1
ATOM 1345 O O . LYS A 1 183 ? 18.402 -10.055 -9.955 1.00 98.88 183 LYS A O 1
ATOM 1350 N N . ARG A 1 184 ? 18.220 -8.935 -11.910 1.00 98.88 184 ARG A N 1
ATOM 1351 C CA . ARG A 1 184 ? 19.658 -8.747 -12.129 1.00 98.88 184 ARG A CA 1
ATOM 1352 C C . ARG A 1 184 ? 20.319 -8.056 -10.937 1.00 98.88 184 ARG A C 1
ATOM 1354 O O . ARG A 1 184 ? 21.304 -8.571 -10.422 1.00 98.88 184 ARG A O 1
ATOM 1361 N N . TYR A 1 185 ? 19.751 -6.945 -10.459 1.00 98.88 185 TYR A N 1
ATOM 1362 C CA . TYR A 1 185 ? 20.276 -6.246 -9.284 1.00 98.88 185 TYR A CA 1
ATOM 1363 C C . TYR A 1 185 ? 20.337 -7.162 -8.055 1.00 98.88 185 TYR A C 1
ATOM 1365 O O . TYR A 1 185 ? 21.389 -7.301 -7.436 1.00 98.88 185 TYR A O 1
ATOM 1373 N N . TYR A 1 186 ? 19.236 -7.833 -7.716 1.00 98.88 186 TYR A N 1
ATOM 1374 C CA . TYR A 1 186 ? 19.179 -8.674 -6.521 1.00 98.88 186 TYR A CA 1
ATOM 1375 C C . TYR A 1 186 ? 20.105 -9.895 -6.589 1.00 98.88 186 TYR A C 1
ATOM 1377 O O . TYR A 1 186 ? 20.732 -10.232 -5.583 1.00 98.88 186 TYR A O 1
ATOM 1385 N N . GLU A 1 187 ? 20.251 -10.526 -7.756 1.00 98.75 187 GLU A N 1
ATOM 1386 C CA . GLU A 1 187 ? 21.200 -11.628 -7.957 1.00 98.75 187 GLU A CA 1
ATOM 1387 C C . GLU A 1 187 ? 22.660 -11.161 -7.842 1.00 98.75 187 GLU A C 1
ATOM 1389 O O . GLU A 1 187 ? 23.480 -11.850 -7.232 1.00 98.75 187 GLU A O 1
ATOM 1394 N N . GLU A 1 188 ? 22.991 -9.965 -8.339 1.00 98.81 188 GLU A N 1
ATOM 1395 C CA . GLU A 1 188 ? 24.316 -9.354 -8.148 1.00 98.81 188 GLU A CA 1
ATOM 1396 C C . GLU A 1 188 ? 24.614 -9.044 -6.674 1.00 98.81 188 GLU A C 1
ATOM 1398 O O . GLU A 1 188 ? 25.760 -9.163 -6.235 1.00 98.81 188 GLU A O 1
ATOM 1403 N N . GLN A 1 189 ? 23.582 -8.718 -5.890 1.00 98.69 189 GLN A N 1
ATOM 1404 C CA . GLN A 1 189 ? 23.682 -8.567 -4.436 1.00 98.69 189 GLN A CA 1
ATOM 1405 C C . GLN A 1 189 ? 23.704 -9.912 -3.680 1.00 98.69 189 GLN A C 1
ATOM 1407 O O . GLN A 1 189 ? 23.770 -9.936 -2.449 1.00 98.69 189 GLN A O 1
ATOM 1412 N N . GLY A 1 190 ? 23.685 -11.043 -4.391 1.00 98.38 190 GLY A N 1
ATOM 1413 C CA . GLY A 1 190 ? 23.808 -12.384 -3.820 1.00 98.38 190 GLY A CA 1
ATOM 1414 C C . GLY A 1 190 ? 22.493 -13.014 -3.359 1.00 98.38 190 GLY A C 1
ATOM 1415 O O . GLY A 1 190 ? 22.528 -14.043 -2.680 1.00 98.38 190 GLY A O 1
ATOM 1416 N N . LEU A 1 191 ? 21.340 -12.437 -3.713 1.00 98.44 191 LEU A N 1
ATOM 1417 C CA . LEU A 1 191 ? 20.043 -13.065 -3.473 1.00 98.44 191 LEU A CA 1
ATOM 1418 C C . LEU A 1 191 ? 19.747 -14.133 -4.529 1.00 98.44 191 LEU A C 1
ATOM 1420 O O . LEU A 1 191 ? 20.169 -14.044 -5.678 1.00 98.44 191 LEU A O 1
ATOM 1424 N N . THR A 1 192 ? 18.987 -15.154 -4.140 1.00 97.81 192 THR A N 1
ATOM 1425 C CA . THR A 1 192 ? 18.419 -16.122 -5.086 1.00 97.81 192 THR A CA 1
ATOM 1426 C C . THR A 1 192 ? 17.015 -15.670 -5.464 1.00 97.81 192 THR A C 1
ATOM 1428 O O . THR A 1 192 ? 16.175 -15.500 -4.585 1.00 97.81 192 THR A O 1
ATOM 1431 N N . VAL A 1 193 ? 16.763 -15.485 -6.761 1.00 97.81 193 VAL A N 1
ATOM 1432 C CA . VAL A 1 193 ? 15.465 -15.046 -7.286 1.00 97.81 193 VAL A CA 1
ATOM 1433 C C . VAL A 1 193 ? 14.827 -16.171 -8.102 1.00 97.81 193 VAL A C 1
ATOM 1435 O O . VAL A 1 193 ? 15.188 -16.412 -9.258 1.00 97.81 193 VAL A O 1
ATOM 1438 N N . GLU A 1 194 ? 13.845 -16.847 -7.510 1.00 96.56 194 GLU A N 1
ATOM 1439 C CA . GLU A 1 194 ? 13.161 -17.996 -8.127 1.00 96.56 194 GLU A CA 1
ATOM 1440 C C . GLU A 1 194 ? 11.978 -17.601 -9.021 1.00 96.56 194 GLU A C 1
ATOM 1442 O O . GLU A 1 194 ? 11.496 -18.417 -9.803 1.00 96.56 194 GLU A O 1
ATOM 1447 N N . ASN A 1 195 ? 11.534 -16.346 -8.938 1.00 98.19 195 ASN A N 1
ATOM 1448 C CA . ASN A 1 195 ? 10.427 -15.818 -9.723 1.00 98.19 195 ASN A CA 1
ATOM 1449 C C . ASN A 1 195 ? 10.642 -15.964 -11.235 1.00 98.19 195 ASN A C 1
ATOM 1451 O O . ASN A 1 195 ? 11.748 -15.747 -11.755 1.00 98.19 195 ASN A O 1
ATOM 1455 N N . GLU A 1 196 ? 9.544 -16.256 -11.936 1.00 98.38 196 GLU A N 1
ATOM 1456 C CA . GLU A 1 196 ? 9.474 -16.148 -13.389 1.00 98.38 196 GLU A CA 1
ATOM 1457 C C . GLU A 1 196 ? 9.744 -14.702 -13.815 1.00 98.38 196 GLU A C 1
ATOM 1459 O O . GLU A 1 196 ? 9.308 -13.748 -13.170 1.00 98.38 196 GLU A O 1
ATOM 1464 N N . VAL A 1 197 ? 10.510 -14.535 -14.891 1.00 98.62 197 VAL A N 1
ATOM 1465 C CA . VAL A 1 197 ? 10.917 -13.215 -15.381 1.00 98.62 197 VAL A CA 1
ATOM 1466 C C . VAL A 1 197 ? 9.837 -12.668 -16.304 1.00 98.62 197 VAL A C 1
ATOM 1468 O O . VAL A 1 197 ? 9.407 -13.360 -17.224 1.00 98.62 197 VAL A O 1
ATOM 1471 N N . ALA A 1 198 ? 9.424 -11.424 -16.075 1.00 98.56 198 ALA A N 1
ATOM 1472 C CA . ALA A 1 198 ? 8.454 -10.749 -16.924 1.00 98.56 198 ALA A CA 1
ATOM 1473 C C . ALA A 1 198 ? 9.018 -10.466 -18.328 1.00 98.56 198 ALA A C 1
ATOM 1475 O O . ALA A 1 198 ? 10.171 -10.052 -18.477 1.00 98.56 198 ALA A O 1
ATOM 1476 N N . GLU A 1 199 ? 8.185 -10.627 -19.358 1.00 98.19 199 GLU A N 1
ATOM 1477 C CA . GLU A 1 199 ? 8.504 -10.161 -20.709 1.00 98.19 199 GLU A CA 1
ATOM 1478 C C . GLU A 1 199 ? 8.319 -8.640 -20.796 1.00 98.19 199 GLU A C 1
ATOM 1480 O O . GLU A 1 199 ? 7.275 -8.106 -20.416 1.00 98.19 199 GLU A O 1
ATOM 1485 N N . LEU A 1 200 ? 9.334 -7.937 -21.306 1.00 98.44 200 LEU A N 1
ATOM 1486 C CA . LEU A 1 200 ? 9.294 -6.487 -21.490 1.00 98.44 200 LEU A CA 1
ATOM 1487 C C . LEU A 1 200 ? 8.940 -6.122 -22.928 1.00 98.44 200 LEU A C 1
ATOM 1489 O O . LEU A 1 200 ? 9.500 -6.680 -23.875 1.00 98.44 200 LEU A O 1
ATOM 1493 N N . THR A 1 201 ? 8.075 -5.122 -23.088 1.00 97.50 201 THR A N 1
ATOM 1494 C CA . THR A 1 201 ? 7.883 -4.428 -24.372 1.00 97.50 201 THR A CA 1
ATOM 1495 C C . THR A 1 201 ? 8.576 -3.060 -24.391 1.00 97.50 201 THR A C 1
ATOM 1497 O O . THR A 1 201 ? 8.815 -2.503 -25.468 1.00 97.50 201 THR A O 1
ATOM 1500 N N . ALA A 1 202 ? 8.970 -2.552 -23.217 1.00 95.94 202 ALA A N 1
ATOM 1501 C CA . ALA A 1 202 ? 9.746 -1.331 -23.053 1.00 95.94 202 ALA A CA 1
ATOM 1502 C C . ALA A 1 202 ? 11.118 -1.405 -23.755 1.00 95.94 202 ALA A C 1
ATOM 1504 O O . ALA A 1 202 ? 11.878 -2.363 -23.611 1.00 95.94 202 ALA A O 1
ATOM 1505 N N . ASP A 1 203 ? 11.454 -0.349 -24.499 1.00 91.00 203 ASP A N 1
ATOM 1506 C CA . ASP A 1 203 ? 12.684 -0.226 -25.288 1.00 91.00 203 ASP A CA 1
ATOM 1507 C C . ASP A 1 203 ? 13.525 0.939 -24.754 1.00 91.00 203 ASP A C 1
ATOM 1509 O O . ASP A 1 203 ? 13.134 2.105 -24.873 1.00 91.00 203 ASP A O 1
ATOM 1513 N N . ALA A 1 204 ? 14.711 0.634 -24.220 1.00 90.50 204 ALA A N 1
ATOM 1514 C CA . ALA A 1 204 ? 15.632 1.627 -23.666 1.00 90.50 204 ALA A CA 1
ATOM 1515 C C . ALA A 1 204 ? 16.006 2.735 -24.673 1.00 90.50 204 ALA A C 1
ATOM 1517 O O . ALA A 1 204 ? 16.282 3.868 -24.282 1.00 90.50 204 ALA A O 1
ATOM 1518 N N . THR A 1 205 ? 15.973 2.455 -25.983 1.00 91.75 205 THR A N 1
ATOM 1519 C CA . THR A 1 205 ? 16.269 3.453 -27.029 1.00 91.75 205 THR A CA 1
ATOM 1520 C C . THR A 1 205 ? 15.124 4.441 -27.272 1.00 91.75 205 THR A C 1
ATOM 1522 O O . THR A 1 205 ? 15.328 5.480 -27.903 1.00 91.75 205 THR A O 1
ATOM 1525 N N . LYS A 1 206 ? 13.926 4.139 -26.760 1.00 91.88 206 LYS A N 1
ATOM 1526 C CA . LYS A 1 206 ? 12.703 4.950 -26.877 1.00 91.88 206 LYS A CA 1
ATOM 1527 C C . LYS A 1 206 ? 12.138 5.353 -25.516 1.00 91.88 206 LYS A C 1
ATOM 1529 O O . LYS A 1 206 ? 10.990 5.792 -25.442 1.00 91.88 206 LYS A O 1
ATOM 1534 N N . ARG A 1 207 ? 12.934 5.212 -24.453 1.00 93.88 207 ARG A N 1
ATOM 1535 C CA . ARG A 1 207 ? 12.531 5.514 -23.081 1.00 93.88 207 ARG A CA 1
ATOM 1536 C C . ARG A 1 207 ? 11.983 6.939 -22.980 1.00 93.88 207 ARG A C 1
ATOM 1538 O O . ARG A 1 207 ? 12.624 7.907 -23.404 1.00 93.88 207 ARG A O 1
ATOM 1545 N N . LYS A 1 208 ? 10.789 7.065 -22.404 1.00 94.56 208 LYS A N 1
ATOM 1546 C CA . LYS A 1 208 ? 10.223 8.365 -22.033 1.00 94.56 208 LYS A CA 1
ATOM 1547 C C . LYS A 1 208 ? 10.944 8.937 -20.808 1.00 94.56 208 LYS A C 1
ATOM 1549 O O . LYS A 1 208 ? 11.694 8.242 -20.141 1.00 94.56 208 LYS A O 1
ATOM 1554 N N . LYS A 1 209 ? 10.725 10.219 -20.519 1.00 93.75 209 LYS A N 1
ATOM 1555 C CA . LYS A 1 209 ? 11.341 10.882 -19.355 1.00 93.75 209 LYS A CA 1
ATOM 1556 C C . LYS A 1 209 ? 10.390 11.054 -18.183 1.00 93.75 209 LYS A C 1
ATOM 1558 O O . LYS A 1 209 ? 10.846 11.087 -17.054 1.00 93.75 209 LYS A O 1
ATOM 1563 N N . GLU A 1 210 ? 9.096 11.157 -18.463 1.00 98.19 210 GLU A N 1
ATOM 1564 C CA . GLU A 1 210 ? 8.066 11.449 -17.470 1.00 98.19 210 GLU A CA 1
ATOM 1565 C C . GLU A 1 210 ? 7.322 10.166 -17.098 1.00 98.19 210 GLU A C 1
ATOM 1567 O O . GLU A 1 210 ? 6.750 9.501 -17.971 1.00 98.19 210 GLU A O 1
ATOM 1572 N N . PHE A 1 211 ? 7.324 9.841 -15.810 1.00 98.62 211 PHE A N 1
ATOM 1573 C CA . PHE A 1 211 ? 6.721 8.644 -15.242 1.00 98.62 211 PHE A CA 1
ATOM 1574 C C . PHE A 1 211 ? 5.737 8.998 -14.127 1.00 98.62 211 PHE A C 1
ATOM 1576 O O . PHE A 1 211 ? 5.888 10.005 -13.432 1.00 98.62 211 PHE A O 1
ATOM 1583 N N . ILE A 1 212 ? 4.732 8.148 -13.945 1.00 98.75 212 ILE A N 1
ATOM 1584 C CA . ILE A 1 212 ? 3.707 8.300 -12.913 1.00 98.75 212 ILE A CA 1
ATOM 1585 C C . ILE A 1 212 ? 3.813 7.137 -11.929 1.00 98.75 212 ILE A C 1
ATOM 1587 O O . ILE A 1 212 ? 3.731 5.974 -12.332 1.00 98.75 212 ILE A O 1
ATOM 1591 N N . LEU A 1 213 ? 3.957 7.470 -10.644 1.00 98.88 213 LEU A N 1
ATOM 1592 C CA . LEU A 1 213 ? 3.871 6.535 -9.524 1.00 98.88 213 LEU A CA 1
ATOM 1593 C C . LEU A 1 213 ? 2.490 6.637 -8.865 1.00 98.88 213 LEU A C 1
ATOM 1595 O O . LEU A 1 213 ? 2.175 7.647 -8.237 1.00 98.88 213 LEU A O 1
ATOM 1599 N N . GLY A 1 214 ? 1.684 5.584 -8.955 1.00 98.69 214 GLY A N 1
ATOM 1600 C CA . GLY A 1 214 ? 0.483 5.425 -8.141 1.00 98.69 214 GLY A CA 1
ATOM 1601 C C . GLY A 1 214 ? 0.831 5.102 -6.699 1.00 98.69 214 GLY A C 1
ATOM 1602 O O . GLY A 1 214 ? 1.646 4.217 -6.426 1.00 98.69 214 GLY A O 1
ATOM 1603 N N . THR A 1 215 ? 0.209 5.827 -5.775 1.00 97.88 215 THR A N 1
ATOM 1604 C CA . THR A 1 215 ? 0.439 5.672 -4.337 1.00 97.88 215 THR A CA 1
ATOM 1605 C C . THR A 1 215 ? -0.854 5.267 -3.638 1.00 97.88 215 THR A C 1
ATOM 1607 O O . THR A 1 215 ? -1.353 4.183 -3.900 1.00 97.88 215 THR A O 1
ATOM 1610 N N . GLY A 1 216 ? -1.389 6.095 -2.751 1.00 95.75 216 GLY A N 1
ATOM 1611 C CA . GLY A 1 216 ? -2.672 5.934 -2.077 1.00 95.75 216 GLY A CA 1
ATOM 1612 C C . GLY A 1 216 ? -3.153 7.306 -1.606 1.00 95.75 216 GLY A C 1
ATOM 1613 O O . GLY A 1 216 ? -2.628 8.323 -2.060 1.00 95.75 216 GLY A O 1
ATOM 1614 N N . SER A 1 217 ? -4.096 7.356 -0.665 1.00 94.88 217 SER A N 1
ATOM 1615 C CA . SER A 1 217 ? -4.571 8.630 -0.102 1.00 94.88 217 SER A CA 1
ATOM 1616 C C . SER A 1 217 ? -3.466 9.396 0.638 1.00 94.88 217 SER A C 1
ATOM 1618 O O . SER A 1 217 ? -2.620 8.766 1.281 1.00 94.88 217 SER A O 1
ATOM 1620 N N . GLN A 1 218 ? -3.536 10.728 0.672 1.00 93.69 218 GLN A N 1
ATOM 1621 C CA . GLN A 1 218 ? -2.555 11.594 1.351 1.00 93.69 218 GLN A CA 1
ATOM 1622 C C . GLN A 1 218 ? -2.339 11.278 2.840 1.00 93.69 218 GLN A C 1
ATOM 1624 O O . GLN A 1 218 ? -1.213 11.360 3.323 1.00 93.69 218 GLN A O 1
ATOM 1629 N N . GLY A 1 219 ? -3.390 10.875 3.567 1.00 92.69 219 GLY A N 1
ATOM 1630 C CA . GLY A 1 219 ? -3.294 10.467 4.979 1.00 92.69 219 GLY A CA 1
ATOM 1631 C C . GLY A 1 219 ? -2.782 9.036 5.203 1.00 92.69 219 GLY A C 1
ATOM 1632 O O . GLY A 1 219 ? -2.789 8.544 6.333 1.00 92.69 219 GLY A O 1
ATOM 1633 N N . GLY A 1 220 ? -2.410 8.337 4.128 1.00 94.81 220 GLY A N 1
ATOM 1634 C CA . GLY A 1 220 ? -1.881 6.978 4.155 1.00 94.81 220 GLY A CA 1
ATOM 1635 C C . GLY A 1 220 ? -0.361 6.923 4.201 1.00 94.81 220 GLY A C 1
ATOM 1636 O O . GLY A 1 220 ? 0.328 7.936 4.173 1.00 94.81 220 GLY A O 1
ATOM 1637 N N . THR A 1 221 ? 0.174 5.706 4.222 1.00 96.88 221 THR A N 1
ATOM 1638 C CA . THR A 1 221 ? 1.624 5.478 4.188 1.00 96.88 221 THR A CA 1
ATOM 1639 C C . THR A 1 221 ? 2.210 5.634 2.782 1.00 96.88 221 THR A C 1
ATOM 1641 O O . THR A 1 221 ? 3.294 6.190 2.632 1.00 96.88 221 THR A O 1
ATOM 1644 N N . TYR A 1 222 ? 1.491 5.191 1.744 1.00 97.50 222 TYR A N 1
ATOM 1645 C CA . TYR A 1 222 ? 1.993 5.189 0.365 1.00 97.50 222 TYR A CA 1
ATOM 1646 C C . TYR A 1 222 ? 2.308 6.582 -0.177 1.00 97.50 222 TYR A C 1
ATOM 1648 O O . TYR A 1 222 ? 3.345 6.766 -0.803 1.00 97.50 222 TYR A O 1
ATOM 1656 N N . TYR A 1 223 ? 1.434 7.565 0.045 1.00 97.88 223 TYR A N 1
ATOM 1657 C CA . TYR A 1 223 ? 1.586 8.887 -0.561 1.00 97.88 223 TYR A CA 1
ATOM 1658 C C . TYR A 1 223 ? 2.866 9.623 -0.117 1.00 97.88 223 TYR A C 1
ATOM 1660 O O . TYR A 1 223 ? 3.675 9.959 -0.987 1.00 97.88 223 TYR A O 1
ATOM 1668 N N . PRO A 1 224 ? 3.119 9.848 1.191 1.00 97.69 224 PRO A N 1
ATOM 1669 C CA . PRO A 1 224 ? 4.343 10.514 1.633 1.00 97.69 224 PRO A CA 1
ATOM 1670 C C . PRO A 1 224 ? 5.599 9.674 1.362 1.00 97.69 224 PRO A C 1
ATOM 1672 O O . PRO A 1 224 ? 6.602 10.220 0.908 1.00 97.69 224 PRO A O 1
ATOM 1675 N N . LEU A 1 225 ? 5.551 8.351 1.571 1.00 98.38 225 LEU A N 1
ATOM 1676 C CA . LEU A 1 225 ? 6.689 7.469 1.288 1.00 98.38 225 LEU A CA 1
ATOM 1677 C C . LEU A 1 225 ? 7.054 7.474 -0.202 1.00 98.38 225 LEU A C 1
ATOM 1679 O O . LEU A 1 225 ? 8.224 7.633 -0.547 1.00 98.38 225 LEU A O 1
ATOM 1683 N N . GLY A 1 226 ? 6.056 7.328 -1.075 1.00 98.38 226 GLY A N 1
ATOM 1684 C CA . GLY A 1 226 ? 6.211 7.323 -2.526 1.00 98.38 226 GLY A CA 1
ATOM 1685 C C . GLY A 1 226 ? 6.674 8.670 -3.078 1.00 98.38 226 GLY A C 1
ATOM 1686 O O . GLY A 1 226 ? 7.460 8.696 -4.020 1.00 98.38 226 GLY A O 1
ATOM 1687 N N . GLY A 1 227 ? 6.260 9.786 -2.467 1.00 98.38 227 GLY A N 1
ATOM 1688 C CA . GLY A 1 227 ? 6.797 11.113 -2.781 1.00 98.38 227 GLY A CA 1
ATOM 1689 C C . GLY A 1 227 ? 8.299 11.216 -2.501 1.00 98.38 227 GLY A C 1
ATOM 1690 O O . GLY A 1 227 ? 9.062 11.654 -3.360 1.00 98.38 227 GLY A O 1
ATOM 1691 N N . GLU A 1 228 ? 8.750 10.732 -1.342 1.00 98.38 228 GLU A N 1
ATOM 1692 C CA . GLU A 1 228 ? 10.179 10.699 -1.008 1.00 98.38 228 GLU A CA 1
ATOM 1693 C C . GLU A 1 228 ? 10.964 9.718 -1.899 1.00 98.38 228 GLU A C 1
ATOM 1695 O O . GLU A 1 228 ? 12.076 10.030 -2.324 1.00 98.38 228 GLU A O 1
ATOM 1700 N N . MET A 1 229 ? 10.381 8.567 -2.262 1.00 98.62 229 MET A N 1
ATOM 1701 C CA . MET A 1 229 ? 10.971 7.650 -3.250 1.00 98.62 229 MET A CA 1
ATOM 1702 C C . MET A 1 229 ? 11.132 8.328 -4.618 1.00 98.62 229 MET A C 1
ATOM 1704 O O . MET A 1 229 ? 12.219 8.293 -5.191 1.00 98.62 229 MET A O 1
ATOM 1708 N N . ALA A 1 230 ? 10.090 9.003 -5.116 1.00 98.56 230 ALA A N 1
ATOM 1709 C CA . ALA A 1 230 ? 10.138 9.738 -6.378 1.00 98.56 230 ALA A CA 1
ATOM 1710 C C . ALA A 1 230 ? 11.196 10.854 -6.352 1.00 98.56 230 ALA A C 1
ATOM 1712 O O . ALA A 1 230 ? 11.946 11.010 -7.314 1.00 98.56 230 ALA A O 1
ATOM 1713 N N . ASN A 1 231 ? 11.324 11.581 -5.235 1.00 98.50 231 ASN A N 1
ATOM 1714 C CA . ASN A 1 231 ? 12.372 12.588 -5.049 1.00 98.50 231 ASN A CA 1
ATOM 1715 C C . ASN A 1 231 ? 13.782 11.986 -5.167 1.00 98.50 231 ASN A C 1
ATOM 1717 O O . ASN A 1 231 ? 14.649 12.576 -5.816 1.00 98.50 231 ASN A O 1
ATOM 1721 N N . LEU A 1 232 ? 14.018 10.816 -4.567 1.00 98.44 232 LEU A N 1
ATOM 1722 C CA . LEU A 1 232 ? 15.304 10.121 -4.661 1.00 98.44 232 LEU A CA 1
ATOM 1723 C C . LEU A 1 232 ? 15.575 9.604 -6.077 1.00 98.44 232 LEU A C 1
ATOM 1725 O O . LEU A 1 232 ? 16.684 9.789 -6.578 1.00 98.44 232 LEU A O 1
ATOM 1729 N N . TRP A 1 233 ? 14.575 9.043 -6.758 1.00 98.56 233 TRP A N 1
ATOM 1730 C CA . TRP A 1 233 ? 14.715 8.619 -8.154 1.00 98.56 233 TRP A CA 1
ATOM 1731 C C . TRP A 1 233 ? 15.039 9.794 -9.076 1.00 98.56 233 TRP A C 1
ATOM 1733 O O . TRP A 1 233 ? 15.995 9.717 -9.839 1.00 98.56 233 TRP A O 1
ATOM 1743 N N . ASN A 1 234 ? 14.342 10.922 -8.931 1.00 98.44 234 ASN A N 1
ATOM 1744 C CA . ASN A 1 234 ? 14.601 12.139 -9.710 1.00 98.44 234 ASN A CA 1
ATOM 1745 C C . ASN A 1 234 ? 15.995 12.731 -9.454 1.00 98.44 234 ASN A C 1
ATOM 1747 O O . ASN A 1 234 ? 16.526 13.470 -10.283 1.00 98.44 234 ASN A O 1
ATOM 1751 N N . LYS A 1 235 ? 16.581 12.442 -8.288 1.00 97.94 235 LYS A N 1
ATOM 1752 C CA . LYS A 1 235 ? 17.920 12.891 -7.899 1.00 97.94 235 LYS A CA 1
ATOM 1753 C C . LYS A 1 235 ? 19.024 11.966 -8.414 1.00 97.94 235 LYS A C 1
ATOM 1755 O O . LYS A 1 235 ? 20.095 12.468 -8.752 1.00 97.94 235 LYS A O 1
ATOM 1760 N N . TYR A 1 236 ? 18.795 10.652 -8.419 1.00 97.62 236 TYR A N 1
ATOM 1761 C CA . TYR A 1 236 ? 19.848 9.649 -8.611 1.00 97.62 236 TYR A CA 1
ATOM 1762 C C . TYR A 1 236 ? 19.743 8.824 -9.895 1.00 97.62 236 TYR A C 1
ATOM 1764 O O . TYR A 1 236 ? 20.758 8.285 -10.329 1.00 97.62 236 TYR A O 1
ATOM 1772 N N . ILE A 1 237 ? 18.564 8.728 -10.512 1.00 97.69 237 ILE A N 1
ATOM 1773 C CA . ILE A 1 237 ? 18.354 7.938 -11.728 1.00 97.69 237 ILE A CA 1
ATOM 1774 C C . ILE A 1 237 ? 18.365 8.868 -12.941 1.00 97.69 237 ILE A C 1
ATOM 1776 O O . ILE A 1 237 ? 17.415 9.604 -13.220 1.00 97.69 237 ILE A O 1
ATOM 1780 N N . ASP A 1 238 ? 19.457 8.815 -13.699 1.00 93.25 238 ASP A N 1
ATOM 1781 C CA . ASP A 1 238 ? 19.636 9.648 -14.882 1.00 93.25 238 ASP A CA 1
ATOM 1782 C C . ASP A 1 238 ? 18.558 9.379 -15.946 1.00 93.25 238 ASP A C 1
ATOM 1784 O O . ASP A 1 238 ? 18.352 8.260 -16.422 1.00 93.25 238 ASP A O 1
ATOM 1788 N N . GLY A 1 239 ? 17.894 10.452 -16.383 1.00 89.81 239 GLY A N 1
ATOM 1789 C CA . GLY A 1 239 ? 16.887 10.394 -17.445 1.00 89.81 239 GLY A CA 1
ATOM 1790 C C . GLY A 1 239 ? 15.485 9.984 -16.988 1.00 89.81 239 GLY A C 1
ATOM 1791 O O . GLY A 1 239 ? 14.619 9.821 -17.848 1.00 89.81 239 GLY A O 1
ATOM 1792 N N . MET A 1 240 ? 15.256 9.872 -15.678 1.00 95.19 240 MET A N 1
ATOM 1793 C CA . MET A 1 240 ? 13.950 9.633 -15.067 1.00 95.19 240 MET A CA 1
ATOM 1794 C C . MET A 1 240 ? 13.429 10.906 -14.386 1.00 95.19 240 MET A C 1
ATOM 1796 O O . MET A 1 240 ? 14.163 11.591 -13.679 1.00 95.19 240 MET A O 1
ATOM 1800 N N . ASN A 1 241 ? 12.157 11.224 -14.609 1.00 97.94 241 ASN A N 1
ATOM 1801 C CA . ASN A 1 241 ? 11.397 12.217 -13.860 1.00 97.94 241 ASN A CA 1
ATOM 1802 C C . ASN A 1 241 ? 10.044 11.608 -13.479 1.00 97.94 241 ASN A C 1
ATOM 1804 O O . ASN A 1 241 ? 9.254 11.244 -14.348 1.00 97.94 241 ASN A O 1
ATOM 1808 N N . VAL A 1 242 ? 9.786 11.454 -12.188 1.00 98.31 242 VAL A N 1
ATOM 1809 C CA . VAL A 1 242 ? 8.622 10.760 -11.640 1.00 98.31 242 VAL A CA 1
ATOM 1810 C C . VAL A 1 242 ? 7.783 11.726 -10.835 1.00 98.31 242 VAL A C 1
ATOM 1812 O O . VAL A 1 242 ? 8.296 12.458 -9.989 1.00 98.31 242 VAL A O 1
ATOM 1815 N N . THR A 1 243 ? 6.477 11.675 -11.071 1.00 98.00 243 THR A N 1
ATOM 1816 C CA . THR A 1 243 ? 5.471 12.324 -10.230 1.00 98.00 243 THR A CA 1
ATOM 1817 C C . THR A 1 243 ? 4.660 11.254 -9.508 1.00 98.00 243 THR A C 1
ATOM 1819 O O . THR A 1 243 ? 4.121 10.347 -10.146 1.00 98.00 243 THR A O 1
ATOM 1822 N N . ASN A 1 244 ? 4.553 11.347 -8.182 1.00 97.81 244 ASN A N 1
ATOM 1823 C CA . ASN A 1 244 ? 3.639 10.509 -7.414 1.00 97.81 244 ASN A CA 1
ATOM 1824 C C . ASN A 1 244 ? 2.211 11.073 -7.478 1.00 97.81 244 ASN A C 1
ATOM 1826 O O . ASN A 1 244 ? 2.007 12.284 -7.482 1.00 97.81 244 ASN A O 1
ATOM 1830 N N . THR A 1 245 ? 1.220 10.190 -7.548 1.00 97.56 245 THR A N 1
ATOM 1831 C CA . THR A 1 245 ? -0.201 10.535 -7.668 1.00 97.56 245 THR A CA 1
ATOM 1832 C C . THR A 1 245 ? -0.996 9.857 -6.560 1.00 97.56 245 THR A C 1
ATOM 1834 O O . THR A 1 245 ? -0.761 8.687 -6.241 1.00 97.56 245 THR A O 1
ATOM 1837 N N . GLU A 1 246 ? -1.916 10.609 -5.960 1.00 96.94 246 GLU A N 1
ATOM 1838 C CA . GLU A 1 246 ? -2.906 10.097 -5.012 1.00 96.94 246 GLU A CA 1
ATOM 1839 C C . GLU A 1 246 ? -3.937 9.234 -5.740 1.00 96.94 246 GLU A C 1
ATOM 1841 O O . GLU A 1 246 ? -4.443 9.621 -6.792 1.00 96.94 246 GLU A O 1
ATOM 1846 N N . THR A 1 247 ? -4.236 8.069 -5.172 1.00 96.69 247 THR A N 1
ATOM 1847 C CA . THR A 1 247 ? -5.150 7.070 -5.742 1.00 96.69 247 THR A CA 1
ATOM 1848 C C . THR A 1 247 ? -5.893 6.324 -4.631 1.00 96.69 247 THR A C 1
ATOM 1850 O O . THR A 1 247 ? -5.594 6.478 -3.442 1.00 96.69 247 THR A O 1
ATOM 1853 N N . GLY A 1 248 ? -6.810 5.436 -5.007 1.00 93.12 248 GLY A N 1
ATOM 1854 C CA . GLY A 1 248 ? -7.407 4.410 -4.153 1.00 93.12 248 GLY A CA 1
ATOM 1855 C C . GLY A 1 248 ? -6.459 3.273 -3.744 1.00 93.12 248 GLY A C 1
ATOM 1856 O O . GLY A 1 248 ? -6.904 2.329 -3.098 1.00 93.12 248 GLY A O 1
ATOM 1857 N N . ALA A 1 249 ? -5.162 3.360 -4.052 1.00 95.19 249 ALA A N 1
ATOM 1858 C CA . ALA A 1 249 ? -4.127 2.362 -3.780 1.00 95.19 249 ALA A CA 1
ATOM 1859 C C . ALA A 1 249 ? -4.165 1.126 -4.695 1.00 95.19 249 ALA A C 1
ATOM 1861 O O . ALA A 1 249 ? -4.250 1.263 -5.911 1.00 95.19 249 ALA A O 1
ATOM 1862 N N . SER A 1 250 ? -3.997 -0.075 -4.134 1.00 96.94 250 SER A N 1
ATOM 1863 C CA . SER A 1 250 ? -3.550 -1.273 -4.864 1.00 96.94 250 SER A CA 1
ATOM 1864 C C . SER A 1 250 ? -4.352 -1.601 -6.130 1.00 96.94 250 SER A C 1
ATOM 1866 O O . SER A 1 250 ? -3.766 -1.720 -7.205 1.00 96.94 250 SER A O 1
ATOM 1868 N N . VAL A 1 251 ? -5.683 -1.736 -6.032 1.00 96.94 251 VAL A N 1
ATOM 1869 C CA . VAL A 1 251 ? -6.509 -2.191 -7.168 1.00 96.94 251 VAL A CA 1
ATOM 1870 C C . VAL A 1 251 ? -6.550 -1.134 -8.273 1.00 96.94 251 VAL A C 1
ATOM 1872 O O . VAL A 1 251 ? -6.413 -1.465 -9.454 1.00 96.94 251 VAL A O 1
ATOM 1875 N N . GLU A 1 252 ? -6.670 0.141 -7.894 1.00 97.88 252 GLU A N 1
ATOM 1876 C CA . GLU A 1 252 ? -6.613 1.262 -8.834 1.00 97.88 252 GLU A CA 1
ATOM 1877 C C . GLU A 1 252 ? -5.239 1.381 -9.504 1.00 97.88 252 GLU A C 1
ATOM 1879 O O . GLU A 1 252 ? -5.174 1.488 -10.727 1.00 97.88 252 GLU A O 1
ATOM 1884 N N . ASN A 1 253 ? -4.140 1.305 -8.746 1.00 98.62 253 ASN A N 1
ATOM 1885 C CA . ASN A 1 253 ? -2.784 1.418 -9.289 1.00 98.62 253 ASN A CA 1
ATOM 1886 C C . ASN A 1 253 ? -2.509 0.325 -10.331 1.00 98.62 253 ASN A C 1
ATOM 1888 O O . ASN A 1 253 ? -2.070 0.617 -11.442 1.00 98.62 253 ASN A O 1
ATOM 1892 N N . LEU A 1 254 ? -2.827 -0.931 -10.003 1.00 98.69 254 LEU A N 1
ATOM 1893 C CA . LEU A 1 254 ? -2.655 -2.074 -10.903 1.00 98.69 254 LEU A CA 1
ATOM 1894 C C . LEU A 1 254 ? -3.523 -1.950 -12.163 1.00 98.69 254 LEU A C 1
ATOM 1896 O O . LEU A 1 254 ? -3.034 -2.157 -13.273 1.00 98.69 254 LEU A O 1
ATOM 1900 N N . SER A 1 255 ? -4.791 -1.559 -12.010 1.00 98.19 255 SER A N 1
ATOM 1901 C CA . SER A 1 255 ? -5.693 -1.330 -13.149 1.00 98.19 255 SER A CA 1
ATOM 1902 C C . SER A 1 255 ? -5.216 -0.178 -14.036 1.00 98.19 255 SER A C 1
ATOM 1904 O O . SER A 1 255 ? -5.293 -0.257 -15.257 1.00 98.19 255 SER A O 1
ATOM 1906 N N . THR A 1 256 ? -4.658 0.877 -13.443 1.00 98.56 256 THR A N 1
ATOM 1907 C CA . THR A 1 256 ? -4.157 2.037 -14.190 1.00 98.56 256 THR A CA 1
ATOM 1908 C C . THR A 1 256 ? -2.862 1.711 -14.942 1.00 98.56 256 THR A C 1
ATOM 1910 O O . THR A 1 256 ? -2.656 2.218 -16.047 1.00 98.56 256 THR A O 1
ATOM 1913 N N . ILE A 1 257 ? -2.014 0.824 -14.397 1.00 98.75 257 ILE A N 1
ATOM 1914 C CA . ILE A 1 257 ? -0.868 0.249 -15.124 1.00 98.75 257 ILE A CA 1
ATOM 1915 C C . ILE A 1 257 ? -1.357 -0.581 -16.315 1.00 98.75 257 ILE A C 1
ATOM 1917 O O . ILE A 1 257 ? -0.887 -0.376 -17.436 1.00 98.75 257 ILE A O 1
ATOM 1921 N N . ARG A 1 258 ? -2.341 -1.468 -16.102 1.00 98.50 258 ARG A N 1
ATOM 1922 C CA . ARG A 1 258 ? -2.961 -2.264 -17.176 1.00 98.50 258 ARG A CA 1
ATOM 1923 C C . ARG A 1 258 ? -3.434 -1.400 -18.333 1.00 98.50 258 ARG A C 1
ATOM 1925 O O . ARG A 1 258 ? -3.178 -1.716 -19.491 1.00 98.50 258 ARG A O 1
ATOM 1932 N N . ASP A 1 259 ? -4.086 -0.293 -18.006 1.00 98.25 259 ASP A N 1
ATOM 1933 C CA . ASP A 1 259 ? -4.704 0.590 -18.990 1.00 98.25 259 ASP A CA 1
ATOM 1934 C C . ASP A 1 259 ? -3.694 1.573 -19.629 1.00 98.25 259 ASP A C 1
ATOM 1936 O O . ASP A 1 259 ? -4.062 2.376 -20.486 1.00 98.25 259 ASP A O 1
ATOM 1940 N N . GLY A 1 260 ? -2.406 1.500 -19.260 1.00 97.88 260 GLY A N 1
ATOM 1941 C CA . GLY A 1 260 ? -1.327 2.301 -19.849 1.00 97.88 260 GLY A CA 1
ATOM 1942 C C . GLY A 1 260 ? -1.303 3.760 -19.384 1.00 97.88 260 GLY A C 1
ATOM 1943 O O . GLY A 1 260 ? -0.747 4.628 -20.062 1.00 97.88 260 GLY A O 1
ATOM 1944 N N . HIS A 1 261 ? -1.926 4.051 -18.242 1.00 98.19 261 HIS A N 1
ATOM 1945 C CA . HIS A 1 261 ? -2.033 5.395 -17.668 1.00 98.19 261 HIS A CA 1
ATOM 1946 C C . HIS A 1 261 ? -1.143 5.605 -16.432 1.00 98.19 261 HIS A C 1
ATOM 1948 O O . HIS A 1 261 ? -1.117 6.702 -15.877 1.00 98.19 261 HIS A O 1
ATOM 1954 N N . MET A 1 262 ? -0.390 4.581 -16.022 1.00 98.50 262 MET A N 1
ATOM 1955 C CA . MET A 1 262 ? 0.538 4.609 -14.893 1.00 98.50 262 MET A CA 1
ATOM 1956 C C . MET A 1 262 ? 1.744 3.709 -15.171 1.00 98.50 262 MET A C 1
ATOM 1958 O O . MET A 1 262 ? 1.621 2.698 -15.857 1.00 98.50 262 MET A O 1
ATOM 1962 N N . ASP A 1 263 ? 2.909 4.084 -14.644 1.00 98.75 263 ASP A N 1
ATOM 1963 C CA . ASP A 1 263 ? 4.174 3.390 -14.918 1.00 98.75 263 ASP A CA 1
ATOM 1964 C C . ASP A 1 263 ? 4.660 2.552 -13.748 1.00 98.75 263 ASP A C 1
ATOM 1966 O O . ASP A 1 263 ? 5.266 1.503 -13.933 1.00 98.75 263 ASP A O 1
ATOM 1970 N N . LEU A 1 264 ? 4.421 3.045 -12.538 1.00 98.88 264 LEU A N 1
ATOM 1971 C CA . LEU A 1 264 ? 4.809 2.420 -11.287 1.00 98.88 264 LEU A CA 1
ATOM 1972 C C . LEU A 1 264 ? 3.617 2.488 -10.342 1.00 98.88 264 LEU A C 1
ATOM 1974 O O . LEU A 1 264 ? 2.891 3.477 -10.336 1.00 98.88 264 LEU A O 1
ATOM 1978 N N . GLY A 1 265 ? 3.426 1.469 -9.516 1.00 98.69 265 GLY A N 1
ATOM 1979 C CA . GLY A 1 265 ? 2.318 1.415 -8.573 1.00 98.69 265 GLY A CA 1
ATOM 1980 C C . GLY A 1 265 ? 2.728 0.728 -7.286 1.00 98.69 265 GLY A C 1
ATOM 1981 O O . GLY A 1 265 ? 3.300 -0.362 -7.312 1.00 98.69 265 GLY A O 1
ATOM 1982 N N . MET A 1 266 ? 2.421 1.358 -6.156 1.00 98.75 266 MET A N 1
ATOM 1983 C CA . MET A 1 266 ? 2.475 0.684 -4.862 1.00 98.75 266 MET A CA 1
ATOM 1984 C C . MET A 1 266 ? 1.255 -0.229 -4.720 1.00 98.75 266 MET A C 1
ATOM 1986 O O . MET A 1 266 ? 0.135 0.166 -5.052 1.00 98.75 266 MET A O 1
ATOM 1990 N N . SER A 1 267 ? 1.464 -1.449 -4.242 1.00 98.38 267 SER A N 1
ATOM 1991 C CA . SER A 1 267 ? 0.392 -2.419 -4.045 1.00 98.38 267 SER A CA 1
ATOM 1992 C C . SER A 1 267 ? 0.678 -3.303 -2.845 1.00 98.38 267 SER A C 1
ATOM 1994 O O . SER A 1 267 ? 1.829 -3.624 -2.568 1.00 98.38 267 SER A O 1
ATOM 1996 N N . VAL A 1 268 ? -0.371 -3.798 -2.198 1.00 97.50 268 VAL A N 1
ATOM 1997 C CA . VAL A 1 268 ? -0.260 -4.985 -1.354 1.00 97.50 268 VAL A CA 1
ATOM 1998 C C . VAL A 1 268 ? 0.040 -6.179 -2.275 1.00 97.50 268 VAL A C 1
ATOM 2000 O O . VAL A 1 268 ? -0.488 -6.266 -3.386 1.00 97.50 268 VAL A O 1
ATOM 2003 N N . HIS A 1 269 ? 0.881 -7.118 -1.849 1.00 96.88 269 HIS A N 1
ATOM 2004 C CA . HIS A 1 269 ? 1.224 -8.293 -2.667 1.00 96.88 269 HIS A CA 1
ATOM 2005 C C . HIS A 1 269 ? 0.023 -9.193 -3.033 1.00 96.88 269 HIS A C 1
ATOM 2007 O O . HIS A 1 269 ? -0.005 -9.765 -4.119 1.00 96.88 269 HIS A O 1
ATOM 2013 N N . VAL A 1 270 ? -0.997 -9.283 -2.168 1.00 95.31 270 VAL A N 1
ATOM 2014 C CA . VAL A 1 270 ? -2.219 -10.079 -2.405 1.00 95.31 270 VAL A CA 1
ATOM 2015 C C . VAL A 1 270 ? -2.981 -9.625 -3.661 1.00 95.31 270 VAL A C 1
ATOM 2017 O O . VAL A 1 270 ? -3.130 -10.442 -4.573 1.00 95.31 270 VAL A O 1
ATOM 2020 N N . PRO A 1 271 ? -3.418 -8.356 -3.787 1.00 96.31 271 PRO A N 1
ATOM 2021 C CA . PRO A 1 271 ? -4.089 -7.883 -4.994 1.00 96.31 271 PRO A CA 1
ATOM 2022 C C . PRO A 1 271 ? -3.170 -7.876 -6.219 1.00 96.31 271 PRO A C 1
ATOM 2024 O O . PRO A 1 271 ? -3.665 -8.048 -7.325 1.00 96.31 271 PRO A O 1
ATOM 2027 N N . ALA A 1 272 ? -1.847 -7.742 -6.065 1.00 98.12 272 ALA A N 1
ATOM 2028 C CA . ALA A 1 272 ? -0.928 -7.877 -7.198 1.00 98.12 272 ALA A CA 1
ATOM 2029 C C . ALA A 1 272 ? -0.944 -9.298 -7.787 1.00 98.12 272 ALA A C 1
ATOM 2031 O O . ALA A 1 272 ? -0.949 -9.462 -9.008 1.00 98.12 272 ALA A O 1
ATOM 2032 N N . LEU A 1 273 ? -1.011 -10.325 -6.932 1.00 97.38 273 LEU A N 1
ATOM 2033 C CA . LEU A 1 273 ? -1.114 -11.716 -7.373 1.00 97.38 273 LEU A CA 1
ATOM 2034 C C . LEU A 1 273 ? -2.481 -12.001 -8.006 1.00 97.38 273 LEU A C 1
ATOM 2036 O O . LEU A 1 273 ? -2.553 -12.615 -9.070 1.00 97.38 273 LEU A O 1
ATOM 2040 N N . GLN A 1 274 ? -3.559 -11.499 -7.398 1.00 97.00 274 GLN A N 1
ATOM 2041 C CA . GLN A 1 274 ? -4.910 -11.597 -7.960 1.00 97.00 274 GLN A CA 1
ATOM 2042 C C . GLN A 1 274 ? -5.009 -10.901 -9.322 1.00 97.00 274 GLN A C 1
ATOM 2044 O O . GLN A 1 274 ? -5.602 -11.446 -10.249 1.00 97.00 274 GLN A O 1
ATOM 2049 N N . ALA A 1 275 ? -4.375 -9.737 -9.477 1.00 98.12 275 ALA A N 1
ATOM 2050 C CA . ALA A 1 275 ? -4.329 -9.001 -10.733 1.00 98.12 275 ALA A CA 1
ATOM 2051 C C . ALA A 1 275 ? -3.632 -9.788 -11.842 1.00 98.12 275 ALA A C 1
ATOM 2053 O O . ALA A 1 275 ? -4.145 -9.862 -12.959 1.00 98.12 275 ALA A O 1
ATOM 2054 N N . LEU A 1 276 ? -2.497 -10.418 -11.532 1.00 97.88 276 LEU A N 1
ATOM 2055 C CA . LEU A 1 276 ? -1.789 -11.274 -12.480 1.00 97.88 276 LEU A CA 1
ATOM 2056 C C . LEU A 1 276 ? -2.642 -12.480 -12.902 1.00 97.88 276 LEU A C 1
ATOM 2058 O O . LEU A 1 276 ? -2.632 -12.849 -14.078 1.00 97.88 276 LEU A O 1
ATOM 2062 N N . ASN A 1 277 ? -3.385 -13.075 -11.966 1.00 97.06 277 ASN A N 1
ATOM 2063 C CA . ASN A 1 277 ? -4.181 -14.287 -12.191 1.00 97.06 277 ASN A CA 1
ATOM 2064 C C . ASN A 1 277 ? -5.612 -14.026 -12.690 1.00 97.06 277 ASN A C 1
ATOM 2066 O O . ASN A 1 277 ? -6.295 -14.975 -13.066 1.00 97.06 277 ASN A O 1
ATOM 2070 N N . GLY A 1 278 ? -6.067 -12.770 -12.707 1.00 96.94 278 GLY A N 1
ATOM 2071 C CA . GLY A 1 278 ? -7.433 -12.420 -13.102 1.00 96.94 278 GLY A CA 1
ATOM 2072 C C . GLY A 1 278 ? -8.478 -12.870 -12.086 1.00 96.94 278 GLY A C 1
ATOM 2073 O O . GLY A 1 278 ? -9.521 -13.394 -12.468 1.00 96.94 278 GLY A O 1
ATOM 2074 N N . GLU A 1 279 ? -8.179 -12.707 -10.800 1.00 95.12 279 GLU A N 1
ATOM 2075 C CA . GLU A 1 279 ? -9.029 -13.108 -9.678 1.00 95.12 279 GLU A CA 1
ATOM 2076 C C . GLU A 1 279 ? -9.626 -11.884 -8.963 1.00 95.12 279 GLU A C 1
ATOM 2078 O O . GLU A 1 279 ? -9.111 -10.768 -9.076 1.00 95.12 279 GLU A O 1
ATOM 2083 N N . ALA A 1 280 ? -10.689 -12.099 -8.180 1.00 92.06 280 ALA A N 1
ATOM 2084 C CA . ALA A 1 280 ? -11.363 -11.063 -7.392 1.00 92.06 280 ALA A CA 1
ATOM 2085 C C . ALA A 1 280 ? -11.770 -9.845 -8.253 1.00 92.06 280 ALA A C 1
ATOM 2087 O O . ALA A 1 280 ? -12.466 -10.001 -9.254 1.00 92.06 280 ALA A O 1
ATOM 2088 N N . GLU A 1 281 ? -11.318 -8.637 -7.903 1.00 91.75 281 GLU A N 1
ATOM 2089 C CA . GLU A 1 281 ? -11.616 -7.394 -8.637 1.00 91.75 281 GLU A CA 1
ATOM 2090 C C . GLU A 1 281 ? -11.055 -7.374 -10.076 1.00 91.75 281 GLU A C 1
ATOM 2092 O O . GLU A 1 281 ? -11.380 -6.484 -10.862 1.00 91.75 281 GLU A O 1
ATOM 2097 N N . PHE A 1 282 ? -10.221 -8.355 -10.441 1.00 96.19 282 PHE A N 1
ATOM 2098 C CA . PHE A 1 282 ? -9.590 -8.474 -11.755 1.00 96.19 282 PHE A CA 1
ATOM 2099 C C . PHE A 1 282 ? -10.174 -9.600 -12.621 1.00 96.19 282 PHE A C 1
ATOM 2101 O O . PHE A 1 282 ? -9.595 -9.923 -13.662 1.00 96.19 282 PHE A O 1
ATOM 2108 N N . GLU A 1 283 ? -11.314 -10.195 -12.246 1.00 96.06 283 GLU A N 1
ATOM 2109 C CA . GLU A 1 283 ? -11.987 -11.211 -13.067 1.00 96.06 283 GLU A CA 1
ATOM 2110 C C . GLU A 1 283 ? -12.272 -10.701 -14.491 1.00 96.06 283 GLU A C 1
ATOM 2112 O O . GLU A 1 283 ? -12.991 -9.726 -14.707 1.00 96.06 283 GLU A O 1
ATOM 2117 N N . GLY A 1 284 ? -11.680 -11.368 -15.490 1.00 95.38 284 GLY A N 1
ATOM 2118 C CA . GLY A 1 284 ? -11.773 -10.975 -16.904 1.00 95.38 284 GLY A CA 1
ATOM 2119 C C . GLY A 1 284 ? -10.911 -9.769 -17.303 1.00 95.38 284 GLY A C 1
ATOM 2120 O O . GLY A 1 284 ? -10.948 -9.351 -18.462 1.00 95.38 284 GLY A O 1
ATOM 2121 N N . HIS A 1 285 ? -10.121 -9.231 -16.374 1.00 95.56 285 HIS A N 1
ATOM 2122 C CA . HIS A 1 285 ? -9.369 -7.987 -16.517 1.00 95.56 285 HIS A CA 1
ATOM 2123 C C . HIS A 1 285 ? -7.946 -8.088 -15.936 1.00 95.56 285 HIS A C 1
ATOM 2125 O O . HIS A 1 285 ? -7.474 -7.169 -15.257 1.00 95.56 285 HIS A O 1
ATOM 2131 N N . GLU A 1 286 ? -7.272 -9.202 -16.237 1.00 97.62 286 GLU A N 1
ATOM 2132 C CA . GLU A 1 286 ? -5.893 -9.513 -15.838 1.00 97.62 286 GLU A CA 1
ATOM 2133 C C . GLU A 1 286 ? -4.907 -8.368 -16.131 1.00 97.62 286 GLU A C 1
ATOM 2135 O O . GLU A 1 286 ? -4.958 -7.721 -17.181 1.00 97.62 286 GLU A O 1
ATOM 2140 N N . VAL A 1 287 ? -3.940 -8.177 -15.235 1.00 98.31 287 VAL A N 1
ATOM 2141 C CA . VAL A 1 287 ? -2.838 -7.221 -15.386 1.00 98.31 287 VAL A CA 1
ATOM 2142 C C . VAL A 1 287 ? -1.575 -7.987 -15.769 1.00 98.31 287 VAL A C 1
ATOM 2144 O O . VAL A 1 287 ? -0.821 -8.450 -14.917 1.00 98.31 287 VAL A O 1
ATOM 2147 N N . LYS A 1 288 ? -1.359 -8.166 -17.077 1.00 97.25 288 LYS A N 1
ATOM 2148 C CA . LYS A 1 288 ? -0.204 -8.912 -17.620 1.00 97.25 288 LYS A CA 1
ATOM 2149 C C . LYS A 1 288 ? 1.021 -8.044 -17.912 1.00 97.25 288 LYS A C 1
ATOM 2151 O O . LYS A 1 288 ? 2.091 -8.580 -18.168 1.00 97.25 288 LYS A O 1
ATOM 2156 N N . ASN A 1 289 ? 0.869 -6.723 -17.882 1.00 98.44 289 ASN A N 1
ATOM 2157 C CA . ASN A 1 289 ? 1.917 -5.750 -18.184 1.00 98.44 289 ASN A CA 1
ATOM 2158 C C . ASN A 1 289 ? 2.471 -5.065 -16.922 1.00 98.44 289 ASN A C 1
ATOM 2160 O O . ASN A 1 289 ? 2.865 -3.901 -16.964 1.00 98.44 289 ASN A O 1
ATOM 2164 N N . ALA A 1 290 ? 2.494 -5.776 -15.792 1.00 98.62 290 ALA A N 1
ATOM 2165 C CA . ALA A 1 290 ? 3.087 -5.316 -14.541 1.00 98.62 290 ALA A CA 1
ATOM 2166 C C . ALA A 1 290 ? 4.011 -6.390 -13.956 1.00 98.62 290 ALA A C 1
ATOM 2168 O O . ALA A 1 290 ? 3.687 -7.577 -13.980 1.00 98.62 290 ALA A O 1
ATOM 2169 N N . ALA A 1 291 ? 5.145 -5.972 -13.401 1.00 98.81 291 ALA A N 1
ATOM 2170 C CA . ALA A 1 291 ? 6.136 -6.855 -12.802 1.00 98.81 291 ALA A CA 1
ATOM 2171 C C . ALA A 1 291 ? 6.600 -6.334 -11.438 1.00 98.81 291 ALA A C 1
ATOM 2173 O O . ALA A 1 291 ? 6.731 -5.126 -11.235 1.00 98.81 291 ALA A O 1
ATOM 2174 N N . PHE A 1 292 ? 6.879 -7.253 -10.517 1.00 98.94 292 PHE A N 1
ATOM 2175 C CA . PHE A 1 292 ? 7.461 -6.955 -9.214 1.00 98.94 292 PHE A CA 1
ATOM 2176 C C . PHE A 1 292 ? 8.853 -6.342 -9.389 1.00 98.94 292 PHE A C 1
ATOM 2178 O O . PHE A 1 292 ? 9.706 -6.905 -10.084 1.00 98.94 292 PHE A O 1
ATOM 2185 N N . ILE A 1 293 ? 9.084 -5.200 -8.743 1.00 98.94 293 ILE A N 1
ATOM 2186 C CA . ILE A 1 293 ? 10.401 -4.563 -8.661 1.00 98.94 293 ILE A CA 1
ATOM 2187 C C . ILE A 1 293 ? 11.028 -4.795 -7.292 1.00 98.94 293 ILE A C 1
ATOM 2189 O O . ILE A 1 293 ? 12.216 -5.075 -7.244 1.00 98.94 293 ILE A O 1
ATOM 2193 N N . GLY A 1 294 ? 10.270 -4.700 -6.199 1.00 98.75 294 GLY A N 1
ATOM 2194 C CA . GLY A 1 294 ? 10.838 -4.858 -4.862 1.00 98.75 294 GLY A CA 1
ATOM 2195 C C . GLY A 1 294 ? 9.827 -4.709 -3.733 1.00 98.75 294 GLY A C 1
ATOM 2196 O O . GLY A 1 294 ? 8.795 -4.051 -3.875 1.00 98.75 294 GLY A O 1
ATOM 2197 N N . HIS A 1 295 ? 10.153 -5.296 -2.587 1.00 98.69 295 HIS A N 1
ATOM 2198 C CA . HIS A 1 295 ? 9.462 -5.051 -1.325 1.00 98.69 295 HIS A CA 1
ATOM 2199 C C . HIS A 1 295 ? 9.698 -3.617 -0.840 1.00 98.69 295 HIS A C 1
ATOM 2201 O O . HIS A 1 295 ? 10.823 -3.115 -0.888 1.00 98.69 295 HIS A O 1
ATOM 2207 N N . ILE A 1 296 ? 8.654 -2.992 -0.293 1.00 98.50 296 ILE A N 1
ATOM 2208 C CA . ILE A 1 296 ? 8.734 -1.655 0.298 1.00 98.50 296 ILE A CA 1
ATOM 2209 C C . ILE A 1 296 ? 8.730 -1.754 1.828 1.00 98.50 296 ILE A C 1
ATOM 2211 O O . ILE A 1 296 ? 9.712 -1.385 2.469 1.00 98.50 296 ILE A O 1
ATOM 2215 N N . TYR A 1 297 ? 7.653 -2.271 2.427 1.00 98.06 297 TYR A N 1
ATOM 2216 C CA . TYR A 1 297 ? 7.517 -2.422 3.882 1.00 98.06 297 TYR A CA 1
ATOM 2217 C C . TYR A 1 297 ? 6.410 -3.431 4.261 1.00 98.06 297 TYR A C 1
ATOM 2219 O O . TYR A 1 297 ? 5.513 -3.685 3.453 1.00 98.06 297 TYR A O 1
ATOM 2227 N N . PRO A 1 298 ? 6.419 -3.998 5.486 1.00 96.44 298 PRO A N 1
ATOM 2228 C CA . PRO A 1 298 ? 5.279 -4.742 6.015 1.00 96.44 298 PRO A CA 1
ATOM 2229 C C . PRO A 1 298 ? 4.090 -3.818 6.277 1.00 96.44 298 PRO A C 1
ATOM 2231 O O . PRO A 1 298 ? 4.197 -2.823 6.989 1.00 96.44 298 PRO A O 1
ATOM 2234 N N . GLU A 1 299 ? 2.935 -4.181 5.748 1.00 93.94 299 GLU A N 1
ATOM 2235 C CA . GLU A 1 299 ? 1.687 -3.457 5.907 1.00 93.94 299 GLU A CA 1
ATOM 2236 C C . GLU A 1 299 ? 0.801 -4.113 6.947 1.00 93.94 299 GLU A C 1
ATOM 2238 O O . GLU A 1 299 ? 0.580 -5.321 6.913 1.00 93.94 299 GLU A O 1
ATOM 2243 N N . VAL A 1 300 ? 0.301 -3.325 7.891 1.00 97.19 300 VAL A N 1
ATOM 2244 C CA . VAL A 1 300 ? -0.318 -3.841 9.109 1.00 97.19 300 VAL A CA 1
ATOM 2245 C C . VAL A 1 300 ? -1.744 -3.343 9.222 1.00 97.19 300 VAL A C 1
ATOM 2247 O O . VAL A 1 300 ? -2.008 -2.152 9.041 1.00 97.19 300 VAL A O 1
ATOM 2250 N N . ILE A 1 301 ? -2.658 -4.257 9.549 1.00 98.00 301 ILE A N 1
ATOM 2251 C CA . ILE A 1 301 ? -4.037 -3.904 9.860 1.00 98.00 301 ILE A CA 1
ATOM 2252 C C . ILE A 1 301 ? -4.088 -3.179 11.200 1.00 98.00 301 ILE A C 1
ATOM 2254 O O . ILE A 1 301 ? -3.694 -3.714 12.237 1.00 98.00 301 ILE A O 1
ATOM 2258 N N . GLN A 1 302 ? -4.611 -1.962 11.166 1.00 98.25 302 GLN A N 1
ATOM 2259 C CA . GLN A 1 302 ? -4.769 -1.075 12.304 1.00 98.25 302 GLN A CA 1
ATOM 2260 C C . GLN A 1 302 ? -6.222 -0.625 12.362 1.00 98.25 302 GLN A C 1
ATOM 2262 O O . GLN A 1 302 ? -6.752 -0.049 11.412 1.00 98.25 302 GLN A O 1
ATOM 2267 N N . ILE A 1 303 ? -6.876 -0.927 13.480 1.00 98.56 303 ILE A N 1
ATOM 2268 C CA . ILE A 1 303 ? -8.301 -0.673 13.678 1.00 98.56 303 ILE A CA 1
ATOM 2269 C C . ILE A 1 303 ? -8.426 0.312 14.822 1.00 98.56 303 ILE A C 1
ATOM 2271 O O . ILE A 1 303 ? -8.023 -0.001 15.940 1.00 98.56 303 ILE A O 1
ATOM 2275 N N . VAL A 1 304 ? -8.966 1.495 14.558 1.00 98.38 304 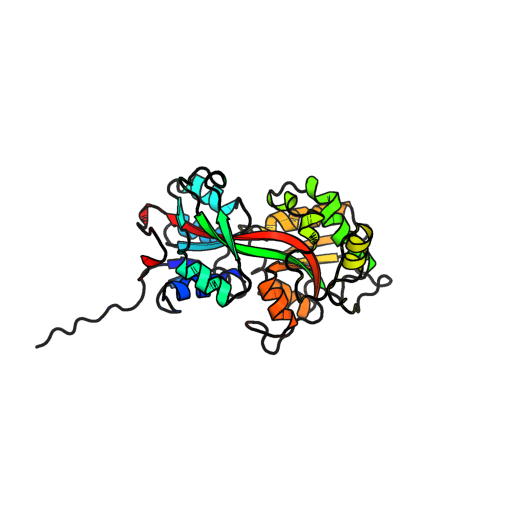VAL A N 1
ATOM 2276 C CA . VAL A 1 304 ? -9.060 2.565 15.553 1.00 98.38 304 VAL A CA 1
ATOM 2277 C C . VAL A 1 304 ? -10.499 2.999 15.784 1.00 98.38 304 VAL A C 1
ATOM 2279 O O . VAL A 1 304 ? -11.329 3.029 14.879 1.00 98.38 304 VAL A O 1
ATOM 2282 N N . THR A 1 305 ? -10.789 3.341 17.030 1.00 98.38 305 THR A N 1
ATOM 2283 C CA . THR A 1 305 ? -12.036 3.957 17.491 1.00 98.38 305 THR A CA 1
ATOM 2284 C C . THR A 1 305 ? -11.694 5.003 18.557 1.00 98.38 305 THR A C 1
ATOM 2286 O O . THR A 1 305 ? -10.522 5.226 18.862 1.00 98.38 305 THR A O 1
ATOM 2289 N N . ARG A 1 306 ? -12.701 5.648 19.149 1.00 97.56 306 ARG A N 1
ATOM 2290 C CA . ARG A 1 306 ? -12.534 6.554 20.295 1.00 97.56 306 ARG A CA 1
ATOM 2291 C C . ARG A 1 306 ? -13.117 5.943 21.560 1.00 97.56 306 ARG A C 1
ATOM 2293 O O . ARG A 1 306 ? -14.151 5.288 21.493 1.00 97.56 306 ARG A O 1
ATOM 2300 N N . GLU A 1 307 ? -12.552 6.224 22.732 1.00 96.06 307 GLU A N 1
ATOM 2301 C CA . GLU A 1 307 ? -13.084 5.731 24.014 1.00 96.06 307 GLU A CA 1
ATOM 2302 C C . GLU A 1 307 ? -14.574 6.065 24.204 1.00 96.06 307 GLU A C 1
ATOM 2304 O O . GLU A 1 307 ? -15.339 5.253 24.737 1.00 96.06 307 GLU A O 1
ATOM 2309 N N . LYS A 1 308 ? -15.013 7.235 23.714 1.00 93.69 308 LYS A N 1
ATOM 2310 C CA . LYS A 1 308 ? -16.410 7.687 23.792 1.00 93.69 308 LYS A CA 1
ATOM 2311 C C . LYS A 1 308 ? -17.419 6.765 23.087 1.00 93.69 308 LYS A C 1
ATOM 2313 O O . LYS A 1 308 ? -18.585 6.772 23.486 1.00 93.69 308 LYS A O 1
ATOM 2318 N N . THR A 1 309 ? -17.002 5.979 22.085 1.00 94.94 309 THR A N 1
ATOM 2319 C CA . THR A 1 309 ? -17.883 5.025 21.374 1.00 94.94 309 THR A CA 1
ATOM 2320 C C . THR A 1 309 ? -18.237 3.827 22.250 1.00 94.94 309 THR A C 1
ATOM 2322 O O . THR A 1 309 ? -19.264 3.188 22.044 1.00 94.94 309 THR A O 1
ATOM 2325 N N . LYS A 1 310 ? -17.412 3.545 23.272 1.00 93.62 310 LYS A N 1
ATOM 2326 C CA . LYS A 1 310 ? -17.487 2.365 24.147 1.00 93.62 310 LYS A CA 1
ATOM 2327 C C . LYS A 1 310 ? -17.271 1.030 23.422 1.00 93.62 310 LYS A C 1
ATOM 2329 O O . LYS A 1 310 ? -17.421 -0.008 24.067 1.00 93.62 310 LYS A O 1
ATOM 2334 N N . ILE A 1 311 ? -16.868 1.051 22.149 1.00 96.31 311 ILE A N 1
ATOM 2335 C CA . ILE A 1 311 ? -16.499 -0.138 21.374 1.00 96.31 311 ILE A CA 1
ATOM 2336 C C . ILE A 1 311 ? -15.153 -0.640 21.897 1.00 96.31 311 ILE A C 1
ATOM 2338 O O . ILE A 1 311 ? -14.155 0.084 21.916 1.00 96.31 311 ILE A O 1
ATOM 2342 N N . LYS A 1 312 ? -15.115 -1.881 22.384 1.00 94.69 312 LYS A N 1
ATOM 2343 C CA . LYS A 1 312 ? -13.908 -2.493 22.951 1.00 94.69 312 LYS A CA 1
ATOM 2344 C C . LYS A 1 312 ? -13.310 -3.559 22.055 1.00 94.69 312 LYS A C 1
ATOM 2346 O O . LYS A 1 312 ? -12.114 -3.806 22.195 1.00 94.69 312 LYS A O 1
ATOM 2351 N N . SER A 1 313 ? -14.115 -4.149 21.182 1.00 96.00 313 SER A N 1
ATOM 2352 C CA . SER A 1 313 ? -13.723 -5.109 20.158 1.00 96.00 313 SER A CA 1
ATOM 2353 C C . SER A 1 313 ? -14.685 -5.027 18.972 1.00 96.00 313 SER A C 1
ATOM 2355 O O . SER A 1 313 ? -15.815 -4.567 19.126 1.00 96.00 313 SER A O 1
ATOM 2357 N N . LEU A 1 314 ? -14.292 -5.553 17.809 1.00 95.12 314 LEU A N 1
ATOM 2358 C CA . LEU A 1 314 ? -15.219 -5.704 16.678 1.00 95.12 314 LEU A CA 1
ATOM 2359 C C . LEU A 1 314 ? -16.409 -6.633 16.984 1.00 95.12 314 LEU A C 1
ATOM 2361 O O . LEU A 1 314 ? -17.416 -6.591 16.289 1.00 95.12 314 LEU A O 1
ATOM 2365 N N . GLY A 1 315 ? -16.327 -7.451 18.040 1.00 92.69 315 GLY A N 1
ATOM 2366 C CA . GLY A 1 315 ? -17.453 -8.264 18.503 1.00 92.69 315 GLY A CA 1
ATOM 2367 C C . GLY A 1 315 ? -18.587 -7.455 19.136 1.00 92.69 315 GLY A C 1
ATOM 2368 O O . GLY A 1 315 ? -19.681 -7.992 19.272 1.00 92.69 315 GLY A O 1
ATOM 2369 N N . ASP A 1 316 ? -18.344 -6.189 19.493 1.00 92.56 316 ASP A N 1
ATOM 2370 C CA . ASP A 1 316 ? -19.355 -5.289 20.064 1.00 92.56 316 ASP A CA 1
ATOM 2371 C C . ASP A 1 316 ? -20.250 -4.636 18.992 1.00 92.56 316 ASP A C 1
ATOM 2373 O O . ASP A 1 316 ? -21.196 -3.941 19.340 1.00 92.56 316 ASP A O 1
ATOM 2377 N N . LEU A 1 317 ? -19.952 -4.844 17.704 1.00 89.62 317 LEU A N 1
ATOM 2378 C CA . LEU A 1 317 ? -20.677 -4.268 16.560 1.00 89.62 317 LEU A CA 1
ATOM 2379 C C . LEU A 1 317 ? -21.931 -5.077 16.155 1.00 89.62 317 LEU A C 1
ATOM 2381 O O . LEU A 1 317 ? -22.489 -4.849 15.087 1.00 89.62 317 LEU A O 1
ATOM 2385 N N . LYS A 1 318 ? -22.332 -6.063 16.965 1.00 74.81 318 LYS A N 1
ATOM 2386 C CA . LYS A 1 318 ? -23.446 -6.992 16.713 1.00 74.81 318 LYS A CA 1
ATOM 2387 C C . LYS A 1 318 ? -24.687 -6.700 17.545 1.00 74.81 318 LYS A C 1
ATOM 2389 O O . LYS A 1 318 ? -24.535 -6.326 18.728 1.00 74.81 318 LYS A O 1
#

Nearest PDB structures (foldseek):
  1us5-assembly1_A  TM=8.071E-01  e=5.715E-05  Thermus thermophilus HB8
  4pqj-assembly2_C  TM=4.774E-01  e=5.715E-05  Pseudomonas aeruginosa
  4omb-assembly4_D  TM=4.192E-01  e=5.037E-05  Pseudomonas aeruginosa
  4pqj-assembly1_A  TM=4.588E-01  e=1.475E-04  Pseudomonas aeruginosa
  6g1d-assembly1_A  TM=4.803E-01  e=5.220E-04  Corynebacterium glutamicum

pLDDT: mean 94.61, std 10.86, range [33.53, 98.94]

Radius of gyration: 20.38 Å; Cα contacts (8 Å, |Δi|>4): 725; chains: 1; bounding box: 78×35×54 Å